Protein AF-A0A6J6KQF2-F1 (afdb_monomer)

Radius of gyration: 29.41 Å; Cα contacts (8 Å, |Δi|>4): 110; chains: 1; bounding box: 84×69×85 Å

Mean predicted aligned error: 17.68 Å

Sequence (294 aa):
MYFPNKQRYSLLNAASTKENELRVIKASAVVLLASIFLSLLSPHSSSAAYSAEDLVREIPEFEETLAILISKLPIEEKRLIEIKISARNQWGSDDPAEIYQLLSNDATPGVPKGYINYRDNLVKVNSSILWLKNQIAIYQIEIPKMKAELERLKAAEATATPTPSATPTPSATPTPSATPTPSATPTPSAQFQINYVESHQNLKTEISILIKKYPSQKKILTVYLKKLEVINPLDLNNSTYIEKNLQDIRSKIEVTETIVNQNARTITCVKAKKILKVRDLNPKCPTGYKKVEK

pLDDT: mean 72.3, std 17.91, range [36.28, 97.88]

Organism: NCBI:txid449393

Foldseek 3Di:
DDDDVVVVVVLVVVLVVLVVVVVVLVLVVCLVVVVVVVLVDDDDDDDDDDDCVVVVVPCPCNVVVNVVVLVPDDPVVVVVVVVVVVCCVVPVDSDPVVVVVVVVPPPDPPDDPPPPCVVVVVVVVVVVVVVSVVVNVVSVVVNVVSVVVVVVVVVVVVPDDDDDDDDDDDDDDDDDDDDDDDDPDDDPDPVLLVVLVVLLVVLLVVLVVVCVQAVVCVVVSVVLNVLSVVLDSPPPVPSVVSVVSSVVSVVVSVVVVVVQVVQWDWWWWDAPPDIDIRTYNDDDHPPRTDTDDD

Solvent-accessible surface area (backbone atoms only — not comparable to full-atom values): 17948 Å² total; per-residue (Å²): 136,85,79,64,69,69,61,54,55,52,51,54,52,50,51,52,50,51,50,49,52,46,50,52,51,49,49,51,48,48,53,53,47,47,56,52,43,66,60,71,56,84,87,92,78,94,76,90,72,88,61,69,64,63,68,57,68,75,41,78,62,49,64,58,51,47,52,55,53,56,69,70,47,57,71,71,59,46,50,55,52,51,51,52,55,49,50,37,76,74,64,76,66,77,51,67,69,57,56,47,47,67,72,62,56,89,77,63,93,81,75,72,96,71,68,83,54,56,65,63,49,51,55,52,50,54,53,50,51,53,51,50,54,52,51,52,54,53,49,68,60,48,51,60,54,54,52,52,52,51,52,52,55,55,59,61,55,76,74,65,81,76,78,88,72,82,85,78,75,92,74,80,85,79,75,88,74,80,81,78,75,81,73,78,79,80,76,82,56,71,68,58,56,54,55,46,56,52,52,53,51,51,51,52,49,52,46,55,50,48,34,71,60,27,62,78,48,32,70,64,47,49,52,53,51,52,55,53,69,69,59,60,89,78,58,68,91,42,51,69,60,52,52,52,52,54,50,54,51,50,54,52,48,52,52,49,52,50,54,38,70,76,59,38,40,74,46,47,21,38,42,91,94,47,78,45,79,41,59,20,71,67,61,72,59,57,95,82,36,45,74,59,84,129

Secondary structure (DSSP, 8-state):
----HHHHHHHHHHHHHHHHHHHHHHHHHHHHHHHHHTTT---S--S----HHHHHHT-THHHHHHHHHHHHS-HHHHHHHHHHHHHHHHH----HHHHHHHHH-TTSTT--TTGGGHHHHHHHHHHHHHHHHHHHHHHHHHHHHHHHHHHHHHHHHTT--PPPPPPPPPPPPPPPPPPPPPPPPPPPPHHHHHHHHHHHHHHHHHHHHHHHH-GGGHHHHHHHHHHHHHS-TT-GGGHHHHHHHHHHHHHHHHHHHHHHHHHPEEEEEEETTEEEEEEESS--PPTTPEEE--

Structure (mmCIF, N/CA/C/O backbone):
data_AF-A0A6J6KQF2-F1
#
_entry.id   AF-A0A6J6KQF2-F1
#
loop_
_atom_site.group_PDB
_atom_site.id
_atom_site.type_symbol
_atom_site.label_atom_id
_atom_site.label_alt_id
_atom_site.label_comp_id
_atom_site.label_asym_id
_atom_site.label_entity_id
_atom_site.label_seq_id
_atom_site.pdbx_PDB_ins_code
_atom_site.Cartn_x
_atom_site.Cartn_y
_atom_site.Cartn_z
_atom_site.occupancy
_atom_site.B_iso_or_equiv
_atom_site.auth_seq_id
_atom_site.auth_comp_id
_atom_site.auth_asym_id
_atom_site.auth_atom_id
_atom_site.pdbx_PDB_model_num
ATOM 1 N N . MET A 1 1 ? 40.150 3.146 -20.527 1.00 46.56 1 MET A N 1
ATOM 2 C CA . MET A 1 1 ? 38.845 2.452 -20.448 1.00 46.56 1 MET A CA 1
ATOM 3 C C . MET A 1 1 ? 37.865 3.197 -21.336 1.00 46.56 1 MET A C 1
ATOM 5 O O . MET A 1 1 ? 37.581 4.352 -21.062 1.00 46.56 1 MET A O 1
ATOM 9 N N . TYR A 1 2 ? 37.446 2.586 -22.443 1.00 49.53 2 TYR A N 1
ATOM 10 C CA . TYR A 1 2 ? 36.546 3.188 -23.429 1.00 49.53 2 TYR A CA 1
ATOM 11 C C . TYR A 1 2 ? 35.111 2.804 -23.045 1.00 49.53 2 TYR A C 1
ATOM 13 O O . TYR A 1 2 ? 34.754 1.630 -23.132 1.00 49.53 2 TYR A O 1
ATOM 21 N N . PHE A 1 3 ? 34.302 3.744 -22.551 1.00 47.69 3 PHE A N 1
ATOM 22 C CA . PHE A 1 3 ? 32.879 3.473 -22.333 1.00 47.69 3 PHE A CA 1
ATOM 23 C C . PHE A 1 3 ? 32.160 3.477 -23.692 1.00 47.69 3 PHE A C 1
ATOM 25 O O . PHE A 1 3 ? 32.351 4.409 -24.476 1.00 47.69 3 PHE A O 1
ATOM 32 N N . PRO A 1 4 ? 31.350 2.457 -24.023 1.00 60.97 4 PRO A N 1
ATOM 33 C CA . PRO A 1 4 ? 30.708 2.375 -25.327 1.00 60.97 4 PRO A CA 1
ATOM 34 C C . PRO A 1 4 ? 29.692 3.511 -25.510 1.00 60.97 4 PRO A C 1
ATOM 36 O O . PRO A 1 4 ? 28.781 3.692 -24.699 1.00 60.97 4 PRO A O 1
ATOM 39 N N . ASN A 1 5 ? 29.815 4.228 -26.633 1.00 59.47 5 ASN A N 1
ATOM 40 C CA . ASN A 1 5 ? 29.003 5.388 -27.036 1.00 59.47 5 ASN A CA 1
ATOM 41 C C . ASN A 1 5 ? 27.481 5.194 -26.837 1.00 59.47 5 ASN A C 1
ATOM 43 O O . ASN A 1 5 ? 26.749 6.137 -26.553 1.00 59.47 5 ASN A O 1
ATOM 47 N N . LYS A 1 6 ? 26.988 3.953 -26.921 1.00 57.47 6 LYS A N 1
ATOM 48 C CA . LYS A 1 6 ? 25.562 3.612 -26.810 1.00 57.47 6 LYS A CA 1
ATOM 49 C C . LYS A 1 6 ? 24.953 3.894 -25.426 1.00 57.47 6 LYS A C 1
ATOM 51 O O . LYS A 1 6 ? 23.817 4.355 -25.355 1.00 57.47 6 LYS A O 1
ATOM 56 N N . GLN A 1 7 ? 25.689 3.670 -24.332 1.00 59.59 7 GLN A N 1
ATOM 57 C CA . GLN A 1 7 ? 25.184 3.979 -22.981 1.00 59.59 7 GLN A CA 1
ATOM 58 C C . GLN A 1 7 ? 25.120 5.493 -22.728 1.00 59.59 7 GLN A C 1
ATOM 60 O O . GLN A 1 7 ? 24.207 5.976 -22.061 1.00 59.59 7 GLN A O 1
ATOM 65 N N . ARG A 1 8 ? 26.030 6.252 -23.346 1.00 61.75 8 ARG A N 1
ATOM 66 C CA . ARG A 1 8 ? 26.098 7.715 -23.261 1.00 61.75 8 ARG A CA 1
ATOM 67 C C . ARG A 1 8 ? 24.893 8.394 -23.915 1.00 61.75 8 ARG A C 1
ATOM 69 O O . ARG A 1 8 ? 24.255 9.236 -23.287 1.00 61.75 8 ARG A O 1
ATOM 76 N N . TYR A 1 9 ? 24.539 7.987 -25.135 1.00 66.06 9 TYR A N 1
ATOM 77 C CA . TYR A 1 9 ? 23.336 8.491 -25.809 1.00 66.06 9 TYR A CA 1
ATOM 78 C C . TYR A 1 9 ? 22.056 8.153 -25.034 1.00 66.06 9 TYR A C 1
ATOM 80 O O . TYR A 1 9 ? 21.155 8.982 -24.946 1.00 66.06 9 TYR A O 1
ATOM 88 N N . SER A 1 10 ? 21.994 6.974 -24.408 1.00 66.56 10 SER A N 1
ATOM 89 C CA . SER A 1 10 ? 20.844 6.583 -23.587 1.00 66.56 10 SER A CA 1
ATOM 90 C C . SER A 1 10 ? 20.671 7.474 -22.354 1.00 66.56 10 SER A C 1
ATOM 92 O O . SER A 1 10 ? 19.545 7.838 -22.027 1.00 66.56 10 SER A O 1
ATOM 94 N N . LEU A 1 11 ? 21.763 7.842 -21.676 1.00 57.75 11 LEU A N 1
ATOM 95 C CA . LEU A 1 11 ? 21.714 8.699 -20.487 1.00 57.75 11 LEU A CA 1
ATOM 96 C C . LEU A 1 11 ? 21.399 10.160 -20.826 1.00 57.75 11 LEU A C 1
ATOM 98 O O . LEU A 1 11 ? 20.598 10.779 -20.130 1.00 57.75 11 LEU A O 1
ATOM 102 N N . LEU A 1 12 ? 21.960 10.695 -21.915 1.00 63.78 12 LEU A N 1
ATOM 103 C CA . LEU A 1 12 ? 21.644 12.046 -22.396 1.00 63.78 12 LEU A CA 1
ATOM 104 C C . LEU A 1 12 ? 20.178 12.164 -22.830 1.00 63.78 12 LEU A C 1
ATOM 106 O O . LEU A 1 12 ? 19.500 13.119 -22.451 1.00 63.78 12 LEU A O 1
ATOM 110 N N . ASN A 1 13 ? 19.660 11.162 -23.546 1.00 66.75 13 ASN A N 1
ATOM 111 C CA . ASN A 1 13 ? 18.251 11.128 -23.932 1.00 66.75 13 ASN A CA 1
ATOM 112 C C . ASN A 1 13 ? 17.332 10.959 -22.714 1.00 66.75 13 ASN A C 1
ATOM 114 O O . ASN A 1 13 ? 16.295 11.615 -22.648 1.00 66.75 13 ASN A O 1
ATOM 118 N N . ALA A 1 14 ? 17.709 10.143 -21.724 1.00 65.38 14 ALA A N 1
ATOM 119 C CA . ALA A 1 14 ? 16.942 9.990 -20.487 1.00 65.38 14 ALA A CA 1
ATOM 120 C C . ALA A 1 14 ? 16.916 11.283 -19.654 1.00 65.38 14 ALA A C 1
ATOM 122 O O . ALA A 1 14 ? 15.848 11.690 -19.199 1.00 65.38 14 ALA A O 1
ATOM 123 N N . ALA A 1 15 ? 18.057 11.965 -19.508 1.00 59.47 15 ALA A N 1
ATOM 124 C CA . ALA A 1 15 ? 18.148 13.240 -18.800 1.00 59.47 15 ALA A CA 1
ATOM 125 C C . ALA A 1 15 ? 17.342 14.341 -19.507 1.00 59.47 15 ALA A C 1
ATOM 127 O O . ALA A 1 15 ? 16.560 15.031 -18.858 1.00 59.47 15 ALA A O 1
ATOM 128 N N . SER A 1 16 ? 17.453 14.446 -20.837 1.00 68.69 16 SER A N 1
ATOM 129 C CA . SER A 1 16 ? 16.662 15.386 -21.643 1.00 68.69 16 SER A CA 1
ATOM 130 C C . SER A 1 16 ? 15.158 15.097 -21.553 1.00 68.69 16 SER A C 1
ATOM 132 O O . SER A 1 16 ? 14.359 16.013 -21.361 1.00 68.69 16 SER A O 1
ATOM 134 N N . THR A 1 17 ? 14.762 13.821 -21.594 1.00 70.00 17 THR A N 1
ATOM 135 C CA . THR A 1 17 ? 13.356 13.411 -21.439 1.00 70.00 17 THR A CA 1
ATOM 136 C C . THR A 1 17 ? 12.824 13.782 -20.058 1.00 70.00 17 THR A C 1
ATOM 138 O O . THR A 1 17 ? 11.742 14.352 -19.953 1.00 70.00 17 THR A O 1
ATOM 141 N N . LYS A 1 18 ? 13.592 13.530 -18.992 1.00 63.94 18 LYS A N 1
ATOM 142 C CA . LYS A 1 18 ? 13.199 13.875 -17.619 1.00 63.94 18 LYS A CA 1
ATOM 143 C C . LYS A 1 18 ? 13.163 15.382 -17.372 1.00 63.94 18 LYS A C 1
ATOM 145 O O . LYS A 1 18 ? 12.298 15.855 -16.639 1.00 63.94 18 LYS A O 1
ATOM 150 N N . GLU A 1 19 ? 14.054 16.148 -17.996 1.00 67.25 19 GLU A N 1
ATOM 151 C CA . GLU A 1 19 ? 14.013 17.609 -17.948 1.00 67.25 19 GLU A CA 1
ATOM 152 C C . GLU A 1 19 ? 12.779 18.158 -18.679 1.00 67.25 19 GLU A C 1
ATOM 154 O O . GLU A 1 19 ? 12.113 19.055 -18.163 1.00 67.25 19 GLU A O 1
ATOM 159 N N . ASN A 1 20 ? 12.412 17.574 -19.822 1.00 68.25 20 ASN A N 1
ATOM 160 C CA . ASN A 1 20 ? 11.183 17.917 -20.537 1.00 68.25 20 ASN A CA 1
ATOM 161 C C . ASN A 1 20 ? 9.926 17.526 -19.744 1.00 68.25 20 ASN A C 1
ATOM 163 O O . ASN A 1 20 ? 9.018 18.345 -19.621 1.00 68.25 20 ASN A O 1
ATOM 167 N N . GLU A 1 21 ? 9.883 16.337 -19.132 1.00 68.62 21 GLU A N 1
ATOM 168 C CA . GLU A 1 21 ? 8.797 15.936 -18.223 1.00 68.62 21 GLU A CA 1
ATOM 169 C C . GLU A 1 21 ? 8.653 16.928 -17.066 1.00 68.62 21 GLU A C 1
ATOM 171 O O . GLU A 1 21 ? 7.553 17.388 -16.767 1.00 68.62 21 GLU A O 1
ATOM 176 N N . LEU A 1 22 ? 9.766 17.326 -16.449 1.00 64.44 22 LEU A N 1
ATOM 177 C CA . LEU A 1 22 ? 9.761 18.327 -15.394 1.00 64.44 22 LEU A CA 1
ATOM 178 C C . LEU A 1 22 ? 9.275 19.689 -15.891 1.00 64.44 22 LEU A C 1
ATOM 180 O O . LEU A 1 22 ? 8.533 20.352 -15.173 1.00 64.44 22 LEU A O 1
ATOM 184 N N . ARG A 1 23 ? 9.702 20.137 -17.077 1.00 67.69 23 ARG A N 1
ATOM 185 C CA . ARG A 1 23 ? 9.230 21.398 -17.667 1.00 67.69 23 ARG A CA 1
ATOM 186 C C . ARG A 1 23 ? 7.721 21.358 -17.876 1.00 67.69 23 ARG A C 1
ATOM 188 O O . ARG A 1 23 ? 7.048 22.302 -17.483 1.00 67.69 23 ARG A O 1
ATOM 195 N N . VAL A 1 24 ? 7.185 20.246 -18.378 1.00 67.25 24 VAL A N 1
ATOM 196 C CA . VAL A 1 24 ? 5.737 20.037 -18.537 1.00 67.25 24 VAL A CA 1
ATOM 197 C C . VAL A 1 24 ? 5.021 20.027 -17.184 1.00 67.25 24 VAL A C 1
ATOM 199 O O . VAL A 1 24 ? 3.979 20.663 -17.040 1.00 67.25 24 VAL A O 1
ATOM 202 N N . ILE A 1 25 ? 5.580 19.368 -16.166 1.00 63.09 25 ILE A N 1
ATOM 203 C CA . ILE A 1 25 ? 5.004 19.330 -14.813 1.00 63.09 25 ILE A CA 1
ATOM 204 C C . ILE A 1 25 ? 5.049 20.710 -14.152 1.00 63.09 25 ILE A C 1
ATOM 206 O O . ILE A 1 25 ? 4.063 21.126 -13.552 1.00 63.09 25 ILE A O 1
ATOM 210 N N . LYS A 1 26 ? 6.156 21.448 -14.284 1.00 65.56 26 LYS A N 1
ATOM 211 C CA . LYS A 1 26 ? 6.290 22.824 -13.790 1.00 65.56 26 LYS A CA 1
ATOM 212 C C . LYS A 1 26 ? 5.332 23.760 -14.510 1.00 65.56 26 LYS A C 1
ATOM 214 O O . LYS A 1 26 ? 4.662 24.524 -13.835 1.00 65.56 26 LYS A O 1
ATOM 219 N N . ALA A 1 27 ? 5.210 23.664 -15.832 1.00 61.28 27 ALA A N 1
ATOM 220 C CA . ALA A 1 27 ? 4.242 24.437 -16.603 1.00 61.28 27 ALA A CA 1
ATOM 221 C C . ALA A 1 27 ? 2.807 24.113 -16.165 1.00 61.28 27 ALA A C 1
ATOM 223 O O . ALA A 1 27 ? 2.034 25.020 -15.889 1.00 61.28 27 ALA A O 1
ATOM 224 N N . SER A 1 28 ? 2.478 22.833 -15.974 1.00 65.62 28 SER A N 1
ATOM 225 C CA . SER A 1 28 ? 1.164 22.407 -15.472 1.00 65.62 28 SER A CA 1
ATOM 226 C C . SER A 1 28 ? 0.901 22.913 -14.050 1.00 65.62 28 SER A C 1
ATOM 228 O O . SER A 1 28 ? -0.205 23.344 -13.742 1.00 65.62 28 SER A O 1
ATOM 230 N N . ALA A 1 29 ? 1.915 22.910 -13.180 1.00 64.06 29 ALA A N 1
ATOM 231 C CA . ALA A 1 29 ? 1.825 23.441 -11.824 1.00 64.06 29 ALA A CA 1
ATOM 232 C C . ALA A 1 29 ? 1.711 24.971 -11.808 1.00 64.06 29 ALA A C 1
ATOM 234 O O . ALA A 1 29 ? 0.950 25.496 -11.007 1.00 64.06 29 ALA A O 1
ATOM 235 N N . VAL A 1 30 ? 2.416 25.677 -12.695 1.00 64.06 30 VAL A N 1
ATOM 236 C CA . VAL A 1 30 ? 2.299 27.129 -12.887 1.00 64.06 30 VAL A CA 1
ATOM 237 C C . VAL A 1 30 ? 0.924 27.477 -13.433 1.00 64.06 30 VAL A C 1
ATOM 239 O O . VAL A 1 30 ? 0.325 28.404 -12.925 1.00 64.06 30 VAL A O 1
ATOM 242 N N . VAL A 1 31 ? 0.366 26.709 -14.369 1.00 63.97 31 VAL A N 1
ATOM 243 C CA . VAL A 1 31 ? -1.010 26.894 -14.857 1.00 63.97 31 VAL A CA 1
ATOM 244 C C . VAL A 1 31 ? -2.027 26.641 -13.745 1.00 63.97 31 VAL A C 1
ATOM 246 O O . VAL A 1 31 ? -2.972 27.410 -13.588 1.00 63.97 31 VAL A O 1
ATOM 249 N N . LEU A 1 32 ? -1.828 25.605 -12.928 1.00 66.12 32 LEU A N 1
ATOM 250 C CA . LEU A 1 32 ? -2.710 25.302 -11.803 1.00 66.12 32 LEU A CA 1
ATOM 251 C C . LEU A 1 32 ? -2.619 26.380 -10.711 1.00 66.12 32 LEU A C 1
ATOM 253 O O . LEU A 1 32 ? -3.639 26.818 -10.191 1.00 66.12 32 LEU A O 1
ATOM 257 N N . LEU A 1 33 ? -1.406 26.836 -10.389 1.00 59.34 33 LEU A N 1
ATOM 258 C CA . LEU A 1 33 ? -1.154 27.908 -9.428 1.00 59.34 33 LEU A CA 1
ATOM 259 C C . LEU A 1 33 ? -1.616 29.260 -9.958 1.00 59.34 33 LEU A C 1
ATOM 261 O O . LEU A 1 33 ? -2.203 29.994 -9.187 1.00 59.34 33 LEU A O 1
ATOM 265 N N . ALA A 1 34 ? -1.434 29.565 -11.241 1.00 57.94 34 ALA A N 1
ATOM 266 C CA . ALA A 1 34 ? -1.962 30.755 -11.897 1.00 57.94 34 ALA A CA 1
ATOM 267 C C . ALA A 1 34 ? -3.488 30.712 -11.932 1.00 57.94 34 ALA A C 1
ATOM 269 O O . ALA A 1 34 ? -4.111 31.716 -11.647 1.00 57.94 34 ALA A O 1
ATOM 270 N N . SER A 1 35 ? -4.110 29.551 -12.151 1.00 59.81 35 SER A N 1
ATOM 271 C CA . SER A 1 35 ? -5.568 29.399 -12.045 1.00 59.81 35 SER A CA 1
ATOM 272 C C . SER A 1 35 ? -6.059 29.629 -10.611 1.00 59.81 35 SER A C 1
ATOM 274 O O . SER A 1 35 ? -7.093 30.256 -10.409 1.00 59.81 35 SER A O 1
ATOM 276 N N . ILE A 1 36 ? -5.307 29.168 -9.604 1.00 58.91 36 ILE A N 1
ATOM 277 C CA . ILE A 1 36 ? -5.582 29.429 -8.181 1.00 58.91 36 ILE A CA 1
ATOM 278 C C . ILE A 1 36 ? -5.311 30.903 -7.829 1.00 58.91 36 ILE A C 1
ATOM 280 O O . ILE A 1 36 ? -6.061 31.492 -7.068 1.00 58.91 36 ILE A O 1
ATOM 284 N N . PHE A 1 37 ? -4.281 31.522 -8.399 1.00 50.06 37 PHE A N 1
ATOM 285 C CA . PHE A 1 37 ? -3.848 32.893 -8.123 1.00 50.06 37 PHE A CA 1
ATOM 286 C C . PHE A 1 37 ? -4.724 33.934 -8.839 1.00 50.06 37 PHE A C 1
ATOM 288 O O . PHE A 1 37 ? -5.116 34.909 -8.215 1.00 50.06 37 PHE A O 1
ATOM 295 N N . LEU A 1 38 ? -5.175 33.670 -10.071 1.00 53.19 38 LEU A N 1
ATOM 296 C CA . LEU A 1 38 ? -6.291 34.358 -10.747 1.00 53.19 38 LEU A CA 1
ATOM 297 C C . LEU A 1 38 ? -7.655 34.055 -10.093 1.00 53.19 38 LEU A C 1
ATOM 299 O O . LEU A 1 38 ? -8.676 34.605 -10.501 1.00 53.19 38 LEU A O 1
ATOM 303 N N . SER A 1 39 ? -7.709 33.139 -9.123 1.00 52.97 39 SER A N 1
ATOM 304 C CA . SER A 1 39 ? -8.856 32.991 -8.216 1.00 52.97 39 SER A CA 1
ATOM 305 C C . SER A 1 39 ? -8.664 33.756 -6.897 1.00 52.97 39 SER A C 1
ATOM 307 O O . SER A 1 39 ? -9.571 33.744 -6.077 1.00 52.97 39 SER A O 1
ATOM 309 N N . LEU A 1 40 ? -7.499 34.381 -6.665 1.00 43.09 40 LEU A N 1
ATOM 310 C CA . LEU A 1 40 ? -7.132 35.076 -5.417 1.00 43.09 40 LEU A CA 1
ATOM 311 C C . LEU A 1 40 ? -6.775 36.566 -5.608 1.00 43.09 40 LEU A C 1
ATOM 313 O O . LEU A 1 40 ? -6.765 37.309 -4.632 1.00 43.09 40 LEU A O 1
ATOM 317 N N . LEU A 1 41 ? -6.486 37.008 -6.832 1.00 40.75 41 LEU A N 1
ATOM 318 C CA . LEU A 1 41 ? -6.346 38.412 -7.239 1.00 40.75 41 LEU A CA 1
ATOM 319 C C . LEU A 1 41 ? -7.594 38.770 -8.065 1.00 40.75 41 LEU A C 1
ATOM 321 O O . LEU A 1 41 ? -7.887 38.049 -9.014 1.00 40.75 41 LEU A O 1
ATOM 325 N N . SER A 1 42 ? -8.409 39.785 -7.758 1.00 51.75 42 SER A N 1
ATOM 326 C CA . SER A 1 42 ? -8.102 41.191 -7.409 1.00 51.75 42 SER A CA 1
ATOM 327 C C . SER A 1 42 ? -9.394 41.923 -6.955 1.00 51.75 42 SER A C 1
ATOM 329 O O . SER A 1 42 ? -10.457 41.314 -6.982 1.00 51.75 42 SER A O 1
ATOM 331 N N . PRO A 1 43 ? -9.425 43.258 -6.751 1.00 49.62 43 PRO A N 1
ATOM 332 C CA . PRO A 1 43 ? -8.590 44.153 -5.946 1.00 49.62 43 PRO A CA 1
ATOM 333 C C . PRO A 1 43 ? -9.394 44.716 -4.749 1.00 49.62 43 PRO A C 1
ATOM 335 O O . PRO A 1 43 ? -10.605 44.831 -4.849 1.00 49.62 43 PRO A O 1
ATOM 338 N N . HIS A 1 44 ? -8.735 45.152 -3.669 1.00 38.62 44 HIS A N 1
ATOM 339 C CA . HIS A 1 44 ? -9.103 46.331 -2.852 1.00 38.62 44 HIS A CA 1
ATOM 340 C C . HIS A 1 44 ? -7.896 46.707 -1.969 1.00 38.62 44 HIS A C 1
ATOM 342 O O . HIS A 1 44 ? -7.887 46.476 -0.764 1.00 38.62 44 HIS A O 1
ATOM 348 N N . SER A 1 45 ? -6.844 47.261 -2.579 1.00 40.19 45 SER A N 1
ATOM 349 C CA . SER A 1 45 ? -5.973 48.260 -1.936 1.00 40.19 45 SER A CA 1
ATOM 350 C C . SER A 1 45 ? -4.958 48.809 -2.937 1.00 40.19 45 SER A C 1
ATOM 352 O O . SER A 1 45 ? -4.018 48.154 -3.382 1.00 40.19 45 SER A O 1
ATOM 354 N N . SER A 1 46 ? -5.161 50.064 -3.303 1.00 43.12 46 SER A N 1
ATOM 355 C CA . SER A 1 46 ? -4.182 50.901 -3.973 1.00 43.12 46 SER A CA 1
ATOM 356 C C . SER A 1 46 ? -3.064 51.251 -2.987 1.00 43.12 46 SER A C 1
ATOM 358 O O . SER A 1 46 ? -3.258 52.093 -2.121 1.00 43.12 46 SER A O 1
ATOM 360 N N . SER A 1 47 ? -1.902 50.608 -3.119 1.00 40.44 47 SER A N 1
ATOM 361 C CA . SER A 1 47 ? -0.597 51.281 -3.258 1.00 40.44 47 SER A CA 1
ATOM 362 C C . SER A 1 47 ? 0.561 50.285 -3.133 1.00 40.44 47 SER A C 1
ATOM 364 O O . SER A 1 47 ? 0.665 49.577 -2.135 1.00 40.44 47 SER A O 1
ATOM 366 N N . ALA A 1 48 ? 1.465 50.348 -4.114 1.00 43.22 48 ALA A N 1
ATOM 367 C CA . ALA A 1 48 ? 2.832 49.820 -4.121 1.00 43.22 48 ALA A CA 1
ATOM 368 C C . ALA A 1 48 ? 3.013 48.288 -4.070 1.00 43.22 48 ALA A C 1
ATOM 370 O O . ALA A 1 48 ? 3.449 47.722 -3.072 1.00 43.22 48 ALA A O 1
ATOM 371 N N . ALA A 1 49 ? 2.832 47.638 -5.220 1.00 36.28 49 ALA A N 1
ATOM 372 C CA . ALA A 1 49 ? 3.586 46.439 -5.579 1.00 36.28 49 ALA A CA 1
ATOM 373 C C . ALA A 1 49 ? 3.793 46.424 -7.100 1.00 36.28 49 ALA A C 1
ATOM 375 O O . ALA A 1 49 ? 2.863 46.717 -7.848 1.00 36.28 49 ALA A O 1
ATOM 376 N N . TYR A 1 50 ? 5.012 46.120 -7.551 1.00 41.28 50 TYR A N 1
ATOM 377 C CA . TYR A 1 50 ? 5.294 45.813 -8.956 1.00 41.28 50 TYR A CA 1
ATOM 378 C C . TYR A 1 50 ? 4.321 44.723 -9.431 1.00 41.28 50 TYR A C 1
ATOM 380 O O . TYR A 1 50 ? 4.226 43.672 -8.794 1.00 41.28 50 TYR A O 1
ATOM 388 N N . SER A 1 51 ? 3.565 44.996 -10.498 1.00 43.03 51 SER A N 1
ATOM 389 C CA . SER A 1 51 ? 2.457 44.137 -10.914 1.00 43.03 51 SER A CA 1
ATOM 390 C C . SER A 1 51 ? 2.967 42.869 -11.597 1.00 43.03 51 SER A C 1
ATOM 392 O O . SER A 1 51 ? 3.678 42.916 -12.598 1.00 43.03 51 SER A O 1
ATOM 394 N N . ALA A 1 52 ? 2.554 41.712 -11.079 1.00 41.69 52 ALA A N 1
ATOM 395 C CA . ALA A 1 52 ? 2.739 40.419 -11.733 1.00 41.69 52 ALA A CA 1
ATOM 396 C C . ALA A 1 52 ? 2.039 40.341 -13.109 1.00 41.69 52 ALA A C 1
ATOM 398 O O . ALA A 1 52 ? 2.338 39.442 -13.892 1.00 41.69 52 ALA A O 1
ATOM 399 N N . GLU A 1 53 ? 1.144 41.285 -13.422 1.00 42.34 53 GLU A N 1
ATOM 400 C CA . GLU A 1 53 ? 0.470 41.396 -14.720 1.00 42.34 53 GLU A CA 1
ATOM 401 C C . GLU A 1 53 ? 1.456 41.751 -15.843 1.00 42.34 53 GLU A C 1
ATOM 403 O O . GLU A 1 53 ? 1.291 41.261 -16.959 1.00 42.34 53 GLU A O 1
ATOM 408 N N . ASP A 1 54 ? 2.529 42.495 -15.548 1.00 44.00 54 ASP A N 1
ATOM 409 C CA . ASP A 1 54 ? 3.572 42.814 -16.533 1.00 44.00 54 ASP A CA 1
ATOM 410 C C . ASP A 1 54 ? 4.437 41.584 -16.873 1.00 44.00 54 ASP A C 1
ATOM 412 O O . ASP A 1 54 ? 4.855 41.419 -18.017 1.00 44.00 54 ASP A O 1
ATOM 416 N N . LEU A 1 55 ? 4.620 40.650 -15.927 1.00 40.12 55 LEU A N 1
ATOM 417 C CA . LEU A 1 55 ? 5.370 39.401 -16.142 1.00 40.12 55 LEU A CA 1
ATOM 418 C C . LEU A 1 55 ? 4.590 38.381 -16.995 1.00 40.12 55 LEU A C 1
ATOM 420 O O . LEU A 1 55 ? 5.183 37.568 -17.701 1.00 40.12 55 LEU A O 1
ATOM 424 N N . VAL A 1 56 ? 3.255 38.411 -16.925 1.00 42.62 56 VAL A N 1
ATOM 425 C CA . VAL A 1 56 ? 2.367 37.555 -17.733 1.00 42.62 56 VAL A CA 1
ATOM 426 C C . VAL A 1 56 ? 2.209 38.112 -19.153 1.00 42.62 56 VAL A C 1
ATOM 428 O O . VAL A 1 56 ? 2.068 37.343 -20.102 1.00 42.62 56 VAL A O 1
ATOM 431 N N . ARG A 1 57 ? 2.304 39.437 -19.326 1.00 44.28 57 ARG A N 1
ATOM 432 C CA . ARG A 1 57 ? 2.189 40.108 -20.631 1.00 44.28 57 ARG A CA 1
ATOM 433 C C . ARG A 1 57 ? 3.385 39.880 -21.563 1.00 44.28 57 ARG A C 1
ATOM 435 O O . ARG A 1 57 ? 3.220 39.983 -22.775 1.00 44.28 57 ARG A O 1
ATOM 442 N N . GLU A 1 58 ? 4.556 39.541 -21.024 1.00 43.66 58 GLU A N 1
ATOM 443 C CA . GLU A 1 58 ? 5.766 39.248 -21.812 1.00 43.66 58 GLU A CA 1
ATOM 444 C C . GLU A 1 58 ? 5.845 37.810 -22.352 1.00 43.66 58 GLU A C 1
ATOM 446 O O . GLU A 1 58 ? 6.790 37.479 -23.067 1.00 43.66 58 GLU A O 1
ATOM 451 N N . ILE A 1 59 ? 4.863 36.946 -22.068 1.00 48.47 59 ILE A N 1
ATOM 452 C CA . ILE A 1 59 ? 4.867 35.555 -22.545 1.00 48.47 59 ILE A CA 1
ATOM 453 C C . ILE A 1 59 ? 3.717 35.351 -23.545 1.00 48.47 59 ILE A C 1
ATOM 455 O O . ILE A 1 59 ? 2.681 34.790 -23.185 1.00 48.47 59 ILE A O 1
ATOM 459 N N . PRO A 1 60 ? 3.871 35.767 -24.818 1.00 49.53 60 PRO A N 1
ATOM 460 C CA . PRO A 1 60 ? 2.849 35.569 -25.852 1.00 49.53 60 PRO A CA 1
ATOM 461 C C . PRO A 1 60 ? 2.525 34.084 -26.098 1.00 49.53 60 PRO A C 1
ATOM 463 O O . PRO A 1 60 ? 1.432 33.753 -26.545 1.00 49.53 60 PRO A O 1
ATOM 466 N N . GLU A 1 61 ? 3.430 33.176 -25.725 1.00 58.28 61 GLU A N 1
ATOM 467 C CA . GLU A 1 61 ? 3.230 31.724 -25.801 1.00 58.28 61 GLU A CA 1
ATOM 468 C C . GLU A 1 61 ? 2.349 31.160 -24.670 1.00 58.28 61 GLU A C 1
ATOM 470 O O . GLU A 1 61 ? 1.982 29.982 -24.700 1.00 58.28 61 GLU A O 1
ATOM 475 N N . PHE A 1 62 ? 2.003 31.961 -23.652 1.00 50.41 62 PHE A N 1
ATOM 476 C CA . PHE A 1 62 ? 1.242 31.486 -22.496 1.00 50.41 62 PHE A CA 1
ATOM 477 C C . PHE A 1 62 ? -0.197 31.130 -22.872 1.00 50.41 62 PHE A C 1
ATOM 479 O O . PHE A 1 62 ? -0.657 30.051 -22.510 1.00 50.41 62 PHE A O 1
ATOM 486 N N . GLU A 1 63 ? -0.875 31.976 -23.648 1.00 55.31 63 GLU A N 1
ATOM 487 C CA . GLU A 1 63 ? -2.252 31.740 -24.107 1.00 55.31 63 GLU A CA 1
ATOM 488 C C . GLU A 1 63 ? -2.345 30.511 -25.023 1.00 55.31 63 GLU A C 1
ATOM 490 O O . GLU A 1 63 ? -3.235 29.674 -24.870 1.00 55.31 63 GLU A O 1
ATOM 495 N N . GLU A 1 64 ? -1.377 30.334 -25.927 1.00 60.47 64 GLU A N 1
ATOM 496 C CA . GLU A 1 64 ? -1.324 29.173 -26.821 1.00 60.47 64 GLU A CA 1
ATOM 497 C C . GLU A 1 64 ? -1.022 27.883 -26.042 1.00 60.47 64 GLU A C 1
ATOM 499 O O . GLU A 1 64 ? -1.674 26.852 -26.231 1.00 60.47 64 GLU A O 1
ATOM 504 N N . THR A 1 65 ? -0.107 27.951 -25.072 1.00 55.22 65 THR A N 1
ATOM 505 C CA . THR A 1 65 ? 0.202 26.833 -24.171 1.00 55.22 65 THR A CA 1
ATOM 506 C C . THR A 1 65 ? -0.995 26.479 -23.287 1.00 55.22 65 THR A C 1
ATOM 508 O O . THR A 1 65 ? -1.298 25.296 -23.104 1.00 55.22 65 THR A O 1
ATOM 511 N N . LEU A 1 66 ? -1.713 27.480 -22.775 1.00 56.53 66 LEU A N 1
ATOM 512 C CA . LEU A 1 66 ? -2.917 27.310 -21.968 1.00 56.53 66 LEU A CA 1
ATOM 513 C C . LEU A 1 66 ? -4.037 26.664 -22.793 1.00 56.53 66 LEU A C 1
ATOM 515 O O . LEU A 1 66 ? -4.642 25.692 -22.339 1.00 56.53 66 LEU A O 1
ATOM 519 N N . ALA A 1 67 ? -4.254 27.117 -24.030 1.00 60.31 67 ALA A N 1
ATOM 520 C CA . ALA A 1 67 ? -5.220 26.534 -24.955 1.00 60.31 67 ALA A CA 1
ATOM 521 C C . ALA A 1 67 ? -4.879 25.073 -25.302 1.00 60.31 67 ALA A C 1
ATOM 523 O O . ALA A 1 67 ? -5.758 24.206 -25.272 1.00 60.31 67 ALA A O 1
ATOM 524 N N . ILE A 1 68 ? -3.601 24.757 -25.545 1.00 60.44 68 ILE A N 1
ATOM 525 C CA . ILE A 1 68 ? -3.135 23.383 -25.789 1.00 60.44 68 ILE A CA 1
ATOM 526 C C . ILE A 1 68 ? -3.346 22.506 -24.548 1.00 60.44 68 ILE A C 1
ATOM 528 O O . ILE A 1 68 ? -3.788 21.362 -24.677 1.00 60.44 68 ILE A O 1
ATOM 532 N N . LEU A 1 69 ? -3.075 23.010 -23.344 1.00 51.59 69 LEU A N 1
ATOM 533 C CA . LEU A 1 69 ? -3.296 22.266 -22.101 1.00 51.59 69 LEU A CA 1
ATOM 534 C C . LEU A 1 69 ? -4.785 22.026 -21.830 1.00 51.59 69 LEU A C 1
ATOM 536 O O . LEU A 1 69 ? -5.171 20.884 -21.576 1.00 51.59 69 LEU A O 1
ATOM 540 N N . ILE A 1 70 ? -5.630 23.050 -21.976 1.00 60.09 70 ILE A N 1
ATOM 541 C CA . ILE A 1 70 ? -7.090 22.926 -21.858 1.00 60.09 70 ILE A CA 1
ATOM 542 C C . ILE A 1 70 ? -7.623 21.950 -22.913 1.00 60.09 70 ILE A C 1
ATOM 544 O O . ILE A 1 70 ? -8.511 21.153 -22.617 1.00 60.09 70 ILE A O 1
ATOM 548 N N . SER A 1 71 ? -7.043 21.914 -24.120 1.00 67.25 71 SER A N 1
ATOM 549 C CA . SER A 1 71 ? -7.442 20.969 -25.171 1.00 67.25 71 SER A CA 1
ATOM 550 C C . SER A 1 71 ? -7.207 19.495 -24.799 1.00 67.25 71 SER A C 1
ATOM 552 O O . SER A 1 71 ? -7.942 18.630 -25.283 1.00 67.25 71 SER A O 1
ATOM 554 N N . LYS A 1 72 ? -6.258 19.207 -23.897 1.00 64.88 72 LYS A N 1
ATOM 555 C CA . LYS A 1 72 ? -5.893 17.847 -23.463 1.00 64.88 72 LYS A CA 1
ATOM 556 C C . LYS A 1 72 ? -6.650 17.361 -22.227 1.00 64.88 72 LYS A C 1
ATOM 558 O O . LYS A 1 72 ? -6.545 16.182 -21.890 1.00 64.88 72 LYS A O 1
ATOM 563 N N . LEU A 1 73 ? -7.406 18.232 -21.558 1.00 57.41 73 LEU A N 1
ATOM 564 C CA . LEU A 1 73 ? -8.203 17.835 -20.399 1.00 57.41 73 LEU A CA 1
ATOM 565 C C . LEU A 1 73 ? -9.399 16.954 -20.813 1.00 57.41 73 LEU A C 1
ATOM 567 O O . LEU A 1 73 ? -9.949 17.129 -21.905 1.00 57.41 73 LEU A O 1
ATOM 571 N N . PRO A 1 74 ? -9.847 16.019 -19.959 1.00 67.81 74 PRO A N 1
ATOM 572 C CA . PRO A 1 74 ? -11.112 15.316 -20.148 1.00 67.81 74 PRO A CA 1
ATOM 573 C C . PRO A 1 74 ? -12.290 16.298 -20.263 1.00 67.81 74 PRO A C 1
ATOM 575 O O . PRO A 1 74 ? -12.301 17.344 -19.615 1.00 67.81 74 PRO A O 1
ATOM 578 N N . ILE A 1 75 ? -13.311 15.949 -21.056 1.00 64.06 75 ILE A N 1
ATOM 579 C CA . ILE A 1 75 ? -14.469 16.819 -21.365 1.00 64.06 75 ILE A CA 1
ATOM 580 C C . ILE A 1 75 ? -15.144 17.371 -20.097 1.00 64.06 75 ILE A C 1
ATOM 582 O O . ILE A 1 75 ? -15.525 18.539 -20.062 1.00 64.06 75 ILE A O 1
ATOM 586 N N . GLU A 1 76 ? -15.241 16.564 -19.042 1.00 61.09 76 GLU A N 1
ATOM 587 C CA . GLU A 1 76 ? -15.856 16.970 -17.772 1.00 61.09 76 GLU A CA 1
ATOM 588 C C . GLU A 1 76 ? -15.056 18.055 -17.032 1.00 61.09 76 GLU A C 1
ATOM 590 O O . GLU A 1 76 ? -15.634 18.947 -16.413 1.00 61.09 76 GLU A O 1
ATOM 595 N N . GLU A 1 77 ? -13.725 18.026 -17.128 1.00 63.75 77 GLU A N 1
ATOM 596 C CA . GLU A 1 77 ? -12.862 19.039 -16.512 1.00 63.75 77 GLU A CA 1
ATOM 597 C C . GLU A 1 77 ? -12.884 20.345 -17.311 1.00 63.75 77 GLU A C 1
ATOM 599 O O . GLU A 1 77 ? -12.934 21.421 -16.715 1.00 63.75 77 GLU A O 1
ATOM 604 N N . LYS A 1 78 ? -12.956 20.262 -18.649 1.00 71.75 78 LYS A N 1
ATOM 605 C CA . LYS A 1 78 ? -13.160 21.442 -19.505 1.00 71.75 78 LYS A CA 1
ATOM 606 C C . LYS A 1 78 ? -14.478 22.146 -19.186 1.00 71.75 78 LYS A C 1
ATOM 608 O O . LYS A 1 78 ? -14.481 23.353 -18.970 1.00 71.75 78 LYS A O 1
ATOM 613 N N . ARG A 1 79 ? -15.574 21.387 -19.059 1.00 62.97 79 ARG A N 1
ATOM 614 C CA . ARG A 1 79 ? -16.895 21.932 -18.701 1.00 62.97 79 ARG A CA 1
ATOM 615 C C . ARG A 1 79 ? -16.890 22.624 -17.341 1.00 62.97 79 ARG A C 1
ATOM 617 O O . ARG A 1 79 ? -17.508 23.671 -17.185 1.00 62.97 79 ARG A O 1
ATOM 624 N N . LEU A 1 80 ? -16.178 22.075 -16.357 1.00 63.12 80 LEU A N 1
ATOM 625 C CA . LEU A 1 80 ? -16.062 22.701 -15.039 1.00 63.12 80 LEU A CA 1
ATOM 626 C C . LEU A 1 80 ? -15.306 24.038 -15.099 1.00 63.12 80 LEU A C 1
ATOM 628 O O . LEU A 1 80 ? -15.665 24.976 -14.387 1.00 63.12 80 LEU A O 1
ATOM 632 N N . ILE A 1 81 ? -14.274 24.130 -15.941 1.00 67.75 81 ILE A N 1
ATOM 633 C CA . ILE A 1 81 ? -13.521 25.369 -16.173 1.00 67.75 81 ILE A CA 1
ATOM 634 C C . ILE A 1 81 ? -14.408 26.406 -16.883 1.00 67.75 81 ILE A C 1
ATOM 636 O O . ILE A 1 81 ? -14.498 27.539 -16.416 1.00 67.75 81 ILE A O 1
ATOM 640 N N . GLU A 1 82 ? -15.140 26.017 -17.930 1.00 67.38 82 GLU A N 1
ATOM 641 C CA . GLU A 1 82 ? -16.066 26.896 -18.667 1.00 67.38 82 GLU A CA 1
ATOM 642 C C . GLU A 1 82 ? -17.211 27.436 -17.795 1.00 67.38 82 GLU A C 1
ATOM 644 O O . GLU A 1 82 ? -17.539 28.623 -17.868 1.00 67.38 82 GLU A O 1
ATOM 649 N N . ILE A 1 83 ? -17.795 26.596 -16.929 1.00 62.41 83 ILE A N 1
ATOM 650 C CA . ILE A 1 83 ? -18.850 27.005 -15.987 1.00 62.41 83 ILE A CA 1
ATOM 651 C C . ILE A 1 83 ? -18.317 28.050 -15.001 1.00 62.41 83 ILE A C 1
ATOM 653 O O . ILE A 1 83 ? -19.000 29.035 -14.725 1.00 62.41 83 ILE A O 1
ATOM 657 N N . LYS A 1 84 ? -17.090 27.875 -14.495 1.00 60.25 84 LYS A N 1
ATOM 658 C CA . LYS A 1 84 ? -16.463 28.836 -13.574 1.00 60.25 84 LYS A CA 1
ATOM 659 C C . LYS A 1 84 ? -16.146 30.166 -14.251 1.00 60.25 84 LYS A C 1
ATOM 661 O O . LYS A 1 84 ? -16.425 31.211 -13.672 1.00 60.25 84 LYS A O 1
ATOM 666 N N . ILE A 1 85 ? -15.618 30.128 -15.476 1.00 68.81 85 ILE A N 1
ATOM 667 C CA . ILE A 1 85 ? -15.362 31.333 -16.278 1.00 68.81 85 ILE A CA 1
ATOM 668 C C . ILE A 1 85 ? -16.681 32.072 -16.559 1.00 68.81 85 ILE A C 1
ATOM 670 O O . ILE A 1 85 ? -16.755 33.287 -16.39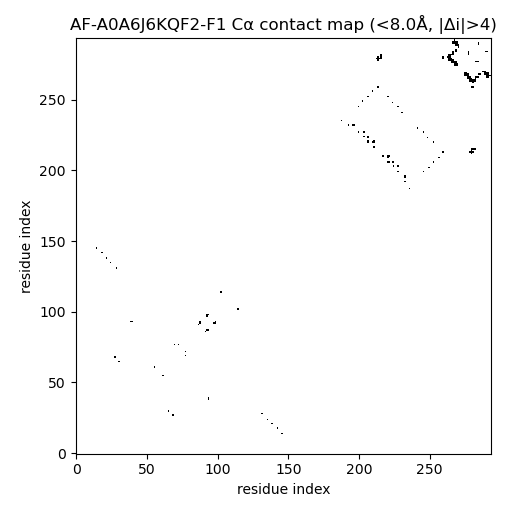6 1.00 68.81 85 ILE A O 1
ATOM 674 N N . SER A 1 86 ? -17.747 31.346 -16.908 1.00 61.97 86 SER A N 1
ATOM 675 C CA . SER A 1 86 ? -19.059 31.937 -17.211 1.00 61.97 86 SER A CA 1
ATOM 676 C C . SER A 1 86 ? -19.739 32.546 -15.980 1.00 61.97 86 SER A C 1
ATOM 678 O O . SER A 1 86 ? -20.259 33.656 -16.065 1.00 61.97 86 SER A O 1
ATOM 680 N N . ALA A 1 87 ? -19.701 31.861 -14.831 1.00 55.53 87 ALA A N 1
ATOM 681 C CA . ALA A 1 87 ? -20.251 32.368 -13.571 1.00 55.53 87 ALA A CA 1
ATOM 682 C C . ALA A 1 87 ? -19.525 33.640 -13.101 1.00 55.53 87 ALA A C 1
ATOM 684 O O . ALA A 1 87 ? -20.168 34.600 -12.681 1.00 55.53 87 ALA A O 1
ATOM 685 N N . ARG A 1 88 ? -18.194 33.682 -13.254 1.00 58.12 88 ARG A N 1
ATOM 686 C CA . ARG A 1 88 ? -17.384 34.877 -12.983 1.00 58.12 88 ARG A CA 1
ATOM 687 C C . ARG A 1 88 ? -17.776 36.045 -13.885 1.00 58.12 88 ARG A C 1
ATOM 689 O O . ARG A 1 88 ? -18.029 37.136 -13.386 1.00 58.12 88 ARG A O 1
ATOM 696 N N . ASN A 1 89 ? -17.864 35.810 -15.195 1.00 65.69 89 ASN A N 1
ATOM 697 C CA . ASN A 1 89 ? -18.198 36.854 -16.167 1.00 65.69 89 ASN A CA 1
ATOM 698 C C . ASN A 1 89 ? -19.621 37.409 -15.981 1.00 65.69 89 ASN A C 1
ATOM 700 O O . ASN A 1 89 ? -19.861 38.565 -16.318 1.00 65.69 89 ASN A O 1
ATOM 704 N N . GLN A 1 90 ? -20.560 36.606 -15.465 1.00 63.06 90 GLN A N 1
ATOM 705 C CA . GLN A 1 90 ? -21.938 37.047 -15.220 1.00 63.06 90 GLN A CA 1
ATOM 706 C C . GLN A 1 90 ? -22.153 37.723 -13.863 1.00 63.06 90 GLN A C 1
ATOM 708 O O . GLN A 1 90 ? -22.995 38.617 -13.788 1.00 63.06 90 GLN A O 1
ATOM 713 N N . TRP A 1 91 ? -21.449 37.312 -12.801 1.00 66.06 91 TRP A N 1
ATOM 714 C CA . TRP A 1 91 ? -21.806 37.717 -11.431 1.00 66.06 91 TRP A CA 1
ATOM 715 C C . TRP A 1 91 ? -20.704 38.415 -10.637 1.00 66.06 91 TRP A C 1
ATOM 717 O O . TRP A 1 91 ? -21.004 38.964 -9.583 1.00 66.06 91 TRP A O 1
ATOM 727 N N . GLY A 1 92 ? -19.458 38.436 -11.118 1.00 61.91 92 GLY A N 1
ATOM 728 C CA . GLY A 1 92 ? -18.384 39.245 -10.526 1.00 61.91 92 GLY A CA 1
ATOM 729 C C . GLY A 1 92 ? -18.022 38.938 -9.063 1.00 61.91 92 GLY A C 1
ATOM 730 O O . GLY A 1 92 ? -17.302 39.728 -8.463 1.00 61.91 92 GLY A O 1
ATOM 731 N N . SER A 1 93 ? -18.505 37.831 -8.484 1.00 51.94 93 SER A N 1
ATOM 732 C CA . SER A 1 93 ? -18.141 37.377 -7.134 1.00 51.94 93 SER A CA 1
ATOM 733 C C . SER A 1 93 ? -17.183 36.188 -7.205 1.00 51.94 93 SER A C 1
ATOM 735 O O . SER A 1 93 ? -17.425 35.226 -7.939 1.00 51.94 93 SER A O 1
ATOM 737 N N . ASP A 1 94 ? -16.098 36.265 -6.429 1.00 55.22 94 ASP A N 1
ATOM 738 C CA . ASP A 1 94 ? -15.064 35.233 -6.301 1.00 55.22 94 ASP A CA 1
ATOM 739 C C . ASP A 1 94 ? -15.115 34.505 -4.942 1.00 55.22 94 ASP A C 1
ATOM 741 O O . ASP A 1 94 ? -14.306 33.605 -4.705 1.00 55.22 94 ASP A O 1
ATOM 745 N N . ASP A 1 95 ? -16.053 34.841 -4.044 1.00 57.03 95 ASP A N 1
ATOM 746 C CA . ASP A 1 95 ? -16.179 34.144 -2.759 1.00 57.03 95 ASP A CA 1
ATOM 747 C C . ASP A 1 95 ? -16.824 32.761 -2.978 1.00 57.03 95 ASP A C 1
ATOM 749 O O . ASP A 1 95 ? -18.000 32.672 -3.358 1.00 57.03 95 ASP A O 1
ATOM 753 N N . PRO A 1 96 ? -16.105 31.648 -2.708 1.00 54.97 96 PRO A N 1
ATOM 754 C CA . PRO A 1 96 ? -16.676 30.317 -2.819 1.00 54.97 96 PRO A CA 1
ATOM 755 C C . PRO A 1 96 ? -17.945 30.171 -1.979 1.00 54.97 96 PRO A C 1
ATOM 757 O O . PRO A 1 96 ? -18.867 29.500 -2.428 1.00 54.97 96 PRO A O 1
ATOM 760 N N . ALA A 1 97 ? -18.019 30.785 -0.791 1.00 55.06 97 ALA A N 1
ATOM 761 C CA . ALA A 1 97 ? -19.185 30.727 0.087 1.00 55.06 97 ALA A CA 1
ATOM 762 C C . ALA A 1 97 ? -20.386 31.504 -0.470 1.00 55.06 97 ALA A C 1
ATOM 764 O O . ALA A 1 97 ? -21.516 31.049 -0.298 1.00 55.06 97 ALA A O 1
ATOM 765 N N . GLU A 1 98 ? -20.158 32.608 -1.181 1.00 59.03 98 GLU A N 1
ATOM 766 C CA . GLU A 1 98 ? -21.206 33.386 -1.850 1.00 59.03 98 GLU A CA 1
ATOM 767 C C . GLU A 1 98 ? -21.707 32.665 -3.109 1.00 59.03 98 GLU A C 1
ATOM 769 O O . GLU A 1 98 ? -22.912 32.511 -3.291 1.00 59.03 98 GLU A O 1
ATOM 774 N N . ILE A 1 99 ? -20.806 32.071 -3.900 1.00 57.03 99 ILE A N 1
ATOM 775 C CA . ILE A 1 99 ? -21.161 31.161 -5.002 1.00 57.03 99 ILE A CA 1
ATOM 776 C C . ILE A 1 99 ? -21.920 29.932 -4.470 1.00 57.03 99 ILE A C 1
ATOM 778 O O . ILE A 1 99 ? -22.903 29.502 -5.070 1.00 57.03 99 ILE A O 1
ATOM 782 N N . TYR A 1 100 ? -21.521 29.374 -3.321 1.00 53.66 100 TYR A N 1
ATOM 783 C CA . TYR A 1 100 ? -22.242 28.278 -2.665 1.00 53.66 100 TYR A CA 1
ATOM 784 C C . TYR A 1 100 ? -23.614 28.720 -2.138 1.00 53.66 100 TYR A C 1
ATOM 786 O O . TYR A 1 100 ? -24.559 27.948 -2.256 1.00 53.66 100 TYR A O 1
ATOM 794 N N . GLN A 1 101 ? -23.759 29.926 -1.584 1.00 56.56 101 GLN A N 1
ATOM 795 C CA . GLN A 1 101 ? -25.043 30.505 -1.157 1.00 56.56 101 GLN A CA 1
ATOM 796 C C . GLN A 1 101 ? -25.969 30.754 -2.357 1.00 56.56 101 GLN A C 1
ATOM 798 O O . GLN A 1 101 ? -27.130 30.357 -2.331 1.00 56.56 101 GLN A O 1
ATOM 803 N N . LEU A 1 102 ? -25.446 31.314 -3.449 1.00 54.31 102 LEU A N 1
ATOM 804 C CA . LEU A 1 102 ? -26.183 31.546 -4.695 1.00 54.31 102 LEU A CA 1
ATOM 805 C C . LEU A 1 102 ? -26.622 30.237 -5.369 1.00 54.31 102 LEU A C 1
ATOM 807 O O . LEU A 1 102 ? -27.701 30.182 -5.950 1.00 54.31 102 LEU A O 1
ATOM 811 N N . LEU A 1 103 ? -25.823 29.171 -5.254 1.00 53.44 103 LEU A N 1
ATOM 812 C CA . LEU A 1 103 ? -26.151 27.839 -5.776 1.00 53.44 103 LEU A CA 1
ATOM 813 C C . LEU A 1 103 ? -26.988 26.969 -4.816 1.00 53.44 103 LEU A C 1
ATOM 815 O O . LEU A 1 103 ? -27.531 25.960 -5.257 1.00 53.44 103 LEU A O 1
ATOM 819 N N . SER A 1 104 ? -27.069 27.306 -3.522 1.00 54.44 104 SER A N 1
ATOM 820 C CA . SER A 1 104 ? -27.820 26.538 -2.504 1.00 54.44 104 SER A CA 1
ATOM 821 C C . SER A 1 104 ? -29.162 27.156 -2.115 1.00 54.44 104 SER A C 1
ATOM 823 O O . SER A 1 104 ? -30.026 26.447 -1.599 1.00 54.44 104 SER A O 1
ATOM 825 N N . ASN A 1 105 ? -29.375 28.442 -2.401 1.00 50.69 105 ASN A N 1
ATOM 826 C CA . ASN A 1 105 ? -30.677 29.084 -2.272 1.00 50.69 105 ASN A CA 1
ATOM 827 C C . ASN A 1 105 ? -31.559 28.696 -3.476 1.00 50.69 105 ASN A C 1
ATOM 829 O O . ASN A 1 105 ? -31.579 29.351 -4.515 1.00 50.69 105 ASN A O 1
ATOM 833 N N . ASP A 1 106 ? -32.283 27.590 -3.301 1.00 46.44 106 ASP A N 1
ATOM 834 C CA . ASP A 1 106 ? -33.131 26.844 -4.250 1.00 46.44 106 ASP A CA 1
ATOM 835 C C . ASP A 1 106 ? -34.400 27.599 -4.737 1.00 46.44 106 ASP A C 1
ATOM 837 O O . ASP A 1 106 ? -35.463 27.011 -4.935 1.00 46.44 106 ASP A O 1
ATOM 841 N N . ALA A 1 107 ? -34.331 28.922 -4.919 1.00 40.78 107 ALA A N 1
ATOM 842 C CA . ALA A 1 107 ? -35.478 29.756 -5.297 1.00 40.78 107 ALA A CA 1
ATOM 843 C C . ALA A 1 107 ? -35.275 30.583 -6.576 1.00 40.78 107 ALA A C 1
ATOM 845 O O . ALA A 1 107 ? -36.067 31.484 -6.849 1.00 40.78 107 ALA A O 1
ATOM 846 N N . THR A 1 108 ? -34.259 30.286 -7.392 1.00 45.66 108 THR A N 1
ATOM 847 C CA . THR A 1 108 ? -34.198 30.824 -8.758 1.00 45.66 108 THR A CA 1
ATOM 848 C C . THR A 1 108 ? -34.811 29.814 -9.739 1.00 45.66 108 THR A C 1
ATOM 850 O O . THR A 1 108 ? -34.287 28.709 -9.909 1.00 45.66 108 THR A O 1
ATOM 853 N N . PRO A 1 109 ? -35.944 30.136 -10.397 1.00 41.66 109 PRO A N 1
ATOM 854 C CA . PRO A 1 109 ? -36.516 29.272 -11.420 1.00 41.66 109 PRO A CA 1
ATOM 855 C C . PRO A 1 109 ? -35.540 29.202 -12.599 1.00 41.66 109 PRO A C 1
ATOM 857 O O . PRO A 1 109 ? -35.356 30.186 -13.310 1.00 41.66 109 PRO A O 1
ATOM 860 N N . GLY A 1 110 ? -34.896 28.048 -12.794 1.00 50.84 110 GLY A N 1
ATOM 861 C CA . GLY A 1 110 ? -34.038 27.804 -13.958 1.00 50.84 110 GLY A CA 1
ATOM 862 C C . GLY A 1 110 ? -32.734 27.049 -13.702 1.00 50.84 110 GLY A C 1
ATOM 863 O O . GLY A 1 110 ? -32.102 26.650 -14.676 1.00 50.84 110 GLY A O 1
ATOM 864 N N . VAL A 1 111 ? -32.323 26.799 -12.452 1.00 47.06 111 VAL A N 1
ATOM 865 C CA . VAL A 1 111 ? -31.081 26.045 -12.197 1.00 47.06 111 VAL A CA 1
ATOM 866 C C . VAL A 1 111 ? -31.323 24.534 -12.382 1.00 47.06 111 VAL A C 1
ATOM 868 O O . VAL A 1 111 ? -32.151 23.949 -11.679 1.00 47.06 111 VAL A O 1
ATOM 871 N N . PRO A 1 112 ? -30.638 23.854 -13.324 1.00 50.06 112 PRO A N 1
ATOM 872 C CA . PRO A 1 112 ? -30.836 22.426 -13.564 1.00 50.06 112 PRO A CA 1
ATOM 873 C C . PRO A 1 112 ? -30.349 21.584 -12.374 1.00 50.06 112 PRO A C 1
ATOM 875 O O . PRO A 1 112 ? -29.277 21.836 -11.829 1.00 50.06 112 PRO A O 1
ATOM 878 N N . LYS A 1 113 ? -31.083 20.515 -12.029 1.00 46.25 113 LYS A N 1
ATOM 879 C CA . LYS A 1 113 ? -30.850 19.576 -10.900 1.00 46.25 113 LYS A CA 1
ATOM 880 C C . LYS A 1 113 ? -29.504 18.797 -10.895 1.00 46.25 113 LYS A C 1
ATOM 882 O O . LYS A 1 113 ? -29.389 17.769 -10.234 1.00 46.25 113 LYS A O 1
ATOM 887 N N . GLY A 1 114 ? -28.466 19.250 -11.600 1.00 49.34 114 GLY A N 1
ATOM 888 C CA . GLY A 1 114 ? -27.159 18.582 -11.719 1.00 49.34 114 GLY A CA 1
ATOM 889 C C . GLY A 1 114 ? -26.093 18.959 -10.674 1.00 49.34 114 GLY A C 1
ATOM 890 O O . GLY A 1 114 ? -25.012 18.372 -10.677 1.00 49.34 114 GLY A O 1
ATOM 891 N N . TYR A 1 115 ? -26.353 19.911 -9.773 1.00 45.28 115 TYR A N 1
ATOM 892 C CA . TYR A 1 115 ? -25.305 20.560 -8.960 1.00 45.28 115 TYR A CA 1
ATOM 893 C C . TYR A 1 115 ? -24.802 19.784 -7.726 1.00 45.28 115 TYR A C 1
ATOM 895 O O . TYR A 1 115 ? -23.802 20.167 -7.119 1.00 45.28 115 TYR A O 1
ATOM 903 N N . ILE A 1 116 ? -25.400 18.638 -7.386 1.00 48.41 116 ILE A N 1
ATOM 904 C CA . ILE A 1 116 ? -25.012 17.836 -6.204 1.00 48.41 116 ILE A CA 1
ATOM 905 C C . ILE A 1 116 ? -23.608 17.193 -6.369 1.00 48.41 116 ILE A C 1
ATOM 907 O O . ILE A 1 116 ? -22.981 16.784 -5.395 1.00 48.41 116 ILE A O 1
ATOM 911 N N . ASN A 1 117 ? -23.038 17.183 -7.579 1.00 56.06 117 ASN A N 1
ATOM 912 C CA . ASN A 1 117 ? -21.724 16.585 -7.870 1.00 56.06 117 ASN A CA 1
ATOM 913 C C . ASN A 1 117 ? -20.517 17.493 -7.520 1.00 56.06 117 ASN A C 1
ATOM 915 O O . ASN A 1 117 ? -19.362 17.075 -7.599 1.00 56.06 117 ASN A O 1
ATOM 919 N N . TYR A 1 118 ? -20.744 18.749 -7.118 1.00 49.28 118 TYR A N 1
ATOM 920 C CA . TYR A 1 118 ? -19.658 19.721 -6.922 1.00 49.28 118 TYR A CA 1
ATOM 921 C C . TYR A 1 118 ? -18.744 19.384 -5.733 1.00 49.28 118 TYR A C 1
ATOM 923 O O . TYR A 1 118 ? -17.524 19.533 -5.820 1.00 49.28 118 TYR A O 1
ATOM 931 N N . ARG A 1 119 ? -19.314 18.860 -4.638 1.00 49.00 119 ARG A N 1
ATOM 932 C CA . ARG A 1 119 ? -18.552 18.446 -3.448 1.00 49.00 119 ARG A CA 1
ATOM 933 C C . ARG A 1 119 ? -17.624 17.269 -3.751 1.00 49.00 119 ARG A C 1
ATOM 935 O O . ARG A 1 119 ? -16.460 17.287 -3.350 1.00 49.00 119 ARG A O 1
ATOM 942 N N . ASP A 1 120 ? -18.120 16.282 -4.490 1.00 51.81 120 ASP A N 1
ATOM 943 C CA . ASP A 1 120 ? -17.333 15.115 -4.895 1.00 51.81 120 ASP A CA 1
ATOM 944 C C . ASP A 1 120 ? -16.225 15.507 -5.881 1.00 51.81 120 ASP A C 1
ATOM 946 O O . ASP A 1 120 ? -15.108 14.989 -5.803 1.00 51.81 120 ASP A O 1
ATOM 950 N N . ASN A 1 121 ? -16.484 16.490 -6.746 1.00 55.22 121 ASN A N 1
ATOM 951 C CA . ASN A 1 121 ? -15.472 17.054 -7.635 1.00 55.22 121 ASN A CA 1
ATOM 952 C C . ASN A 1 121 ? -14.405 17.860 -6.875 1.00 55.22 121 ASN A C 1
ATOM 954 O O . ASN A 1 121 ? -13.221 17.717 -7.170 1.00 55.22 121 ASN A O 1
ATOM 958 N N . LEU A 1 122 ? -14.769 18.619 -5.835 1.00 59.28 122 LEU A N 1
ATOM 959 C CA . LEU A 1 122 ? -13.803 19.359 -5.012 1.00 59.28 122 LEU A CA 1
ATOM 960 C C . LEU A 1 122 ? -12.833 18.420 -4.267 1.00 59.28 122 LEU A C 1
ATOM 962 O O . LEU A 1 122 ? -11.631 18.677 -4.195 1.00 59.28 122 LEU A O 1
ATOM 966 N N . VAL A 1 123 ? -13.336 17.291 -3.754 1.00 59.84 123 VAL A N 1
ATOM 967 C CA . VAL A 1 123 ? -12.508 16.261 -3.096 1.00 59.84 123 VAL A CA 1
ATOM 968 C C . VAL A 1 123 ? -11.550 15.594 -4.090 1.00 59.84 123 VAL A C 1
ATOM 970 O O . VAL A 1 123 ? -10.385 15.347 -3.754 1.00 59.84 123 VAL A O 1
ATOM 973 N N . LYS A 1 124 ? -11.998 15.343 -5.328 1.00 59.25 124 LYS A N 1
ATOM 974 C CA . LYS A 1 124 ? -11.138 14.828 -6.409 1.00 59.25 124 LYS A CA 1
ATOM 975 C C . LYS A 1 124 ? -10.042 15.827 -6.789 1.00 59.25 124 LYS A C 1
ATOM 977 O O . LYS A 1 124 ? -8.886 15.425 -6.930 1.00 59.25 124 LYS A O 1
ATOM 982 N N . VAL A 1 125 ? -10.369 17.119 -6.874 1.00 64.31 125 VAL A N 1
ATOM 983 C CA . VAL A 1 125 ? -9.393 18.186 -7.154 1.00 64.31 125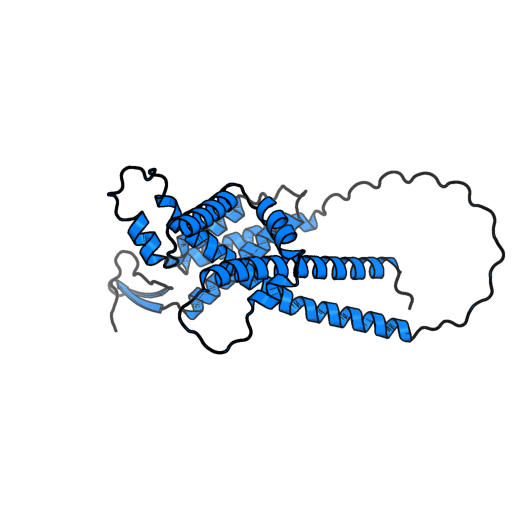 VAL A CA 1
ATOM 984 C C . VAL A 1 125 ? -8.343 18.269 -6.042 1.00 64.31 125 VAL A C 1
ATOM 986 O O . VAL A 1 125 ? -7.152 18.216 -6.335 1.00 64.31 125 VAL A O 1
ATOM 989 N N . ASN A 1 126 ? -8.742 18.273 -4.765 1.00 63.09 126 ASN A N 1
ATOM 990 C CA . ASN A 1 126 ? -7.785 18.301 -3.649 1.00 63.09 126 ASN A CA 1
ATOM 991 C C . ASN A 1 126 ? -6.873 17.066 -3.604 1.00 63.09 126 ASN A C 1
ATOM 993 O O . ASN A 1 126 ? -5.682 17.180 -3.308 1.00 63.09 126 ASN A O 1
ATOM 997 N N . SER A 1 127 ? -7.406 15.890 -3.940 1.00 57.53 127 SER A N 1
ATOM 998 C CA . SER A 1 127 ? -6.612 14.658 -4.038 1.00 57.53 127 SER A CA 1
ATOM 999 C C . SER A 1 127 ? -5.589 14.732 -5.179 1.00 57.53 127 SER A C 1
ATOM 1001 O O . SER A 1 127 ? -4.448 14.299 -5.019 1.00 57.53 127 SER A O 1
ATOM 1003 N N . SER A 1 128 ? -5.973 15.341 -6.303 1.00 63.75 128 SER A N 1
ATOM 1004 C CA . SER A 1 128 ? -5.097 15.560 -7.461 1.00 63.75 128 SER A CA 1
ATOM 1005 C C . SER A 1 128 ? -4.002 16.589 -7.157 1.00 63.75 128 SER A C 1
ATOM 1007 O O . SER A 1 128 ? -2.843 16.375 -7.508 1.00 63.75 128 SER A O 1
ATOM 1009 N N . ILE A 1 129 ? -4.323 17.648 -6.404 1.00 69.94 129 ILE A N 1
ATOM 1010 C CA . ILE A 1 129 ? -3.347 18.631 -5.905 1.00 69.94 129 ILE A CA 1
ATOM 1011 C C . ILE A 1 129 ? -2.320 17.963 -4.986 1.00 69.94 129 ILE A C 1
ATOM 1013 O O . ILE A 1 129 ? -1.121 18.207 -5.121 1.00 69.94 129 ILE A O 1
ATOM 1017 N N . LEU A 1 130 ? -2.762 17.112 -4.054 1.00 69.19 130 LEU A N 1
ATOM 1018 C CA . LEU A 1 130 ? -1.854 16.410 -3.145 1.00 69.19 130 LEU A CA 1
ATOM 1019 C C . LEU A 1 130 ? -0.929 15.445 -3.901 1.00 69.19 130 LEU A C 1
ATOM 1021 O O . LEU A 1 130 ? 0.267 15.383 -3.612 1.00 69.19 130 LEU A O 1
ATOM 1025 N N . TRP A 1 131 ? -1.463 14.737 -4.899 1.00 74.88 131 TRP A N 1
ATOM 1026 C CA . TRP A 1 131 ? -0.670 13.879 -5.778 1.00 74.88 131 TRP A CA 1
ATOM 1027 C C . TRP A 1 131 ? 0.388 14.676 -6.556 1.00 74.88 131 TRP A C 1
ATOM 1029 O O . TRP A 1 131 ? 1.557 14.289 -6.552 1.00 74.88 131 TRP A O 1
ATOM 1039 N N . LEU A 1 132 ? 0.018 15.825 -7.136 1.00 64.81 132 LEU A N 1
ATOM 1040 C CA . LEU A 1 132 ? 0.950 16.715 -7.840 1.00 64.81 132 LEU A CA 1
ATOM 1041 C C . LEU A 1 132 ? 2.046 17.257 -6.914 1.00 64.81 132 LEU A C 1
ATOM 1043 O O . LEU A 1 132 ? 3.218 17.241 -7.286 1.00 64.81 132 LEU A O 1
ATOM 1047 N N . LYS A 1 133 ? 1.698 17.676 -5.690 1.00 71.19 133 LYS A N 1
ATOM 1048 C CA . LYS A 1 133 ? 2.684 18.121 -4.688 1.00 71.19 133 LYS A CA 1
ATOM 1049 C C . LYS A 1 133 ? 3.710 17.031 -4.377 1.00 71.19 133 LYS A C 1
ATOM 1051 O O . LYS A 1 133 ? 4.900 17.324 -4.299 1.00 71.19 133 LYS A O 1
ATOM 1056 N N . ASN A 1 134 ? 3.263 15.782 -4.246 1.00 66.94 134 ASN A N 1
ATOM 1057 C CA . ASN A 1 134 ? 4.158 14.656 -3.992 1.00 66.94 134 ASN A CA 1
ATOM 1058 C C . ASN A 1 134 ? 5.071 14.359 -5.195 1.00 66.94 134 ASN A C 1
ATOM 1060 O O . ASN A 1 134 ? 6.269 14.161 -5.027 1.00 66.94 134 ASN A O 1
ATOM 1064 N N . GLN A 1 135 ? 4.534 14.398 -6.420 1.00 70.88 135 GLN A N 1
ATOM 1065 C CA . GLN A 1 135 ? 5.344 14.240 -7.633 1.00 70.88 135 GLN A CA 1
ATOM 1066 C C . GLN A 1 135 ? 6.423 15.325 -7.734 1.00 70.88 135 GLN A C 1
ATOM 1068 O O . GLN A 1 135 ? 7.591 15.011 -7.945 1.00 70.88 135 GLN A O 1
ATOM 1073 N N . ILE A 1 136 ? 6.067 16.592 -7.502 1.00 72.81 136 ILE A N 1
ATOM 1074 C CA . ILE A 1 136 ? 7.026 17.707 -7.506 1.00 72.81 136 ILE A CA 1
ATOM 1075 C C . ILE A 1 136 ? 8.145 17.482 -6.479 1.00 72.81 136 ILE A C 1
ATOM 1077 O O . ILE A 1 136 ? 9.311 17.694 -6.810 1.00 72.81 136 ILE A O 1
ATOM 1081 N N . ALA A 1 137 ? 7.815 17.013 -5.270 1.00 73.25 137 ALA A N 1
ATOM 1082 C CA . ALA A 1 137 ? 8.806 16.718 -4.235 1.00 73.25 137 ALA A CA 1
ATOM 1083 C C . ALA A 1 137 ? 9.792 15.612 -4.660 1.00 73.25 137 ALA A C 1
ATOM 1085 O O . ALA A 1 137 ? 10.994 15.742 -4.434 1.00 73.25 137 ALA A O 1
ATOM 1086 N N . ILE A 1 138 ? 9.313 14.559 -5.334 1.00 71.19 138 ILE A N 1
ATOM 1087 C CA . ILE A 1 138 ? 10.169 13.491 -5.881 1.00 71.19 138 ILE A CA 1
ATOM 1088 C C . ILE A 1 138 ? 11.128 14.059 -6.932 1.00 71.19 138 ILE A C 1
ATOM 1090 O O . ILE A 1 138 ? 12.342 13.857 -6.846 1.00 71.19 138 ILE A O 1
ATOM 1094 N N . TYR A 1 139 ? 10.611 14.839 -7.884 1.00 73.19 139 TYR A N 1
ATOM 1095 C CA . TYR A 1 139 ? 11.445 15.428 -8.930 1.00 73.19 139 TYR A CA 1
ATOM 1096 C C . TYR A 1 139 ? 12.503 16.383 -8.365 1.00 73.19 139 TYR A C 1
ATOM 1098 O O . TYR A 1 139 ? 13.646 16.357 -8.820 1.00 73.19 139 TYR A O 1
ATOM 1106 N N . GLN A 1 140 ? 12.170 17.178 -7.342 1.00 76.31 140 GLN A N 1
ATOM 1107 C CA . GLN A 1 140 ? 13.130 18.060 -6.665 1.00 76.31 140 GLN A CA 1
ATOM 1108 C C . GLN A 1 140 ? 14.340 17.307 -6.086 1.00 76.31 140 GLN A C 1
ATOM 1110 O O . GLN A 1 140 ? 15.416 17.893 -5.984 1.00 76.31 140 GLN A O 1
ATOM 1115 N N . ILE A 1 141 ? 14.196 16.018 -5.760 1.00 77.38 141 ILE A N 1
ATOM 1116 C CA . ILE A 1 141 ? 15.283 15.163 -5.262 1.00 77.38 141 ILE A CA 1
ATOM 1117 C C . ILE A 1 141 ? 16.076 14.517 -6.412 1.00 77.38 141 ILE A C 1
ATOM 1119 O O . ILE A 1 141 ? 17.294 14.360 -6.307 1.00 77.38 141 ILE A O 1
ATOM 1123 N N . GLU A 1 142 ? 15.421 14.127 -7.507 1.00 75.81 142 GLU A N 1
ATOM 1124 C CA . GLU A 1 142 ? 16.073 13.423 -8.624 1.00 75.81 142 GLU A CA 1
ATOM 1125 C C . GLU A 1 142 ? 16.863 14.347 -9.555 1.00 75.81 142 GLU A C 1
ATOM 1127 O O . GLU A 1 142 ? 17.949 13.981 -10.010 1.00 75.81 142 GLU A O 1
ATOM 1132 N N . ILE A 1 143 ? 16.380 15.566 -9.808 1.00 77.19 143 ILE A N 1
ATOM 1133 C CA . ILE A 1 143 ? 17.041 16.500 -10.734 1.00 77.19 143 ILE A CA 1
ATOM 1134 C C . ILE A 1 143 ? 18.469 16.848 -10.295 1.00 77.19 143 ILE A C 1
ATOM 1136 O O . ILE A 1 143 ? 19.367 16.774 -11.138 1.00 77.19 143 ILE A O 1
ATOM 1140 N N . PRO A 1 144 ? 18.743 17.191 -9.016 1.00 86.62 144 PRO A N 1
ATOM 1141 C CA . PRO A 1 144 ? 20.109 17.467 -8.580 1.00 86.62 144 PRO A CA 1
ATOM 1142 C C . PRO A 1 144 ? 21.036 16.265 -8.772 1.00 86.62 144 PRO A C 1
ATOM 1144 O O . PRO A 1 144 ? 22.187 16.450 -9.162 1.00 86.62 144 PRO A O 1
ATOM 1147 N N . LYS A 1 145 ? 20.534 15.038 -8.563 1.00 81.81 145 LYS A N 1
ATOM 1148 C CA . LYS A 1 145 ? 21.312 13.804 -8.753 1.00 81.81 145 LYS A CA 1
ATOM 1149 C C . LYS A 1 145 ? 21.689 13.599 -10.218 1.00 81.81 145 LYS A C 1
ATOM 1151 O O . LYS A 1 145 ? 22.855 13.364 -10.515 1.00 81.81 145 LYS A O 1
ATOM 1156 N N . MET A 1 146 ? 20.733 13.750 -11.136 1.00 76.50 146 MET A N 1
ATOM 1157 C CA . MET A 1 146 ? 21.008 13.640 -12.573 1.00 76.50 146 MET A CA 1
ATOM 1158 C C . MET A 1 146 ? 21.950 14.744 -13.063 1.00 76.50 146 MET A C 1
ATOM 1160 O O . MET A 1 146 ? 22.842 14.482 -13.866 1.00 76.50 146 MET A O 1
ATOM 1164 N N . LYS A 1 147 ? 21.781 15.974 -12.561 1.00 85.88 147 LYS A N 1
ATOM 1165 C CA . LYS A 1 147 ? 22.660 17.098 -12.901 1.00 85.88 147 LYS A CA 1
ATOM 1166 C C . LYS A 1 147 ? 24.091 16.850 -12.422 1.00 85.88 147 LYS A C 1
ATOM 1168 O O . LYS A 1 147 ? 25.025 17.092 -13.178 1.00 85.88 147 LYS A O 1
ATOM 1173 N N . ALA A 1 148 ? 24.263 16.335 -11.205 1.00 87.62 148 ALA A N 1
ATOM 1174 C CA . ALA A 1 148 ? 25.575 15.964 -10.685 1.00 87.62 148 ALA A CA 1
ATOM 1175 C C . ALA A 1 148 ? 26.240 14.881 -11.549 1.00 87.62 148 ALA A C 1
ATOM 1177 O O . ALA A 1 148 ? 27.415 15.008 -11.882 1.00 87.62 148 ALA A O 1
ATOM 1178 N N . GLU A 1 149 ? 25.493 13.858 -11.969 1.00 86.25 149 GLU A N 1
ATOM 1179 C CA . GLU A 1 149 ? 26.026 12.794 -12.827 1.00 86.25 149 GLU A CA 1
ATOM 1180 C C . GLU A 1 149 ? 26.430 13.310 -14.215 1.00 86.25 149 GLU A C 1
ATOM 1182 O O . GLU A 1 149 ? 27.494 12.966 -14.728 1.00 86.25 149 GLU A O 1
ATOM 1187 N N . LEU A 1 150 ? 25.632 14.209 -14.799 1.00 85.06 150 LEU A N 1
ATOM 1188 C CA . LEU A 1 150 ? 25.966 14.856 -16.066 1.00 85.06 150 LEU A CA 1
ATOM 1189 C C . LEU A 1 150 ? 27.271 15.662 -15.974 1.00 85.06 150 LEU A C 1
ATOM 1191 O O . LEU A 1 150 ? 28.104 15.578 -16.875 1.00 85.06 150 LEU A O 1
ATOM 1195 N N . GLU A 1 151 ? 27.475 16.416 -14.892 1.00 90.88 151 GLU A N 1
ATOM 1196 C CA . GLU A 1 151 ? 28.718 17.169 -14.683 1.00 90.88 151 GLU A CA 1
ATOM 1197 C C . GLU A 1 151 ? 29.926 16.243 -14.459 1.00 90.88 151 GLU A C 1
ATOM 1199 O O . GLU A 1 151 ? 31.011 16.517 -14.975 1.00 90.88 151 GLU A O 1
ATOM 1204 N N . ARG A 1 152 ? 29.749 15.092 -13.792 1.00 89.62 152 ARG A N 1
ATOM 1205 C CA . ARG A 1 152 ? 30.812 14.073 -13.690 1.00 89.62 152 ARG A CA 1
ATOM 1206 C C . ARG A 1 152 ? 31.199 13.507 -15.055 1.00 89.62 152 ARG A C 1
ATOM 1208 O O . ARG A 1 152 ? 32.388 13.344 -15.321 1.00 89.62 152 ARG A O 1
ATOM 1215 N N . LEU A 1 153 ? 30.223 13.242 -15.926 1.00 84.31 153 LEU A N 1
ATOM 1216 C CA . LEU A 1 153 ? 30.481 12.754 -17.284 1.00 84.31 153 LEU A CA 1
ATOM 1217 C C . LEU A 1 153 ? 31.221 13.792 -18.138 1.00 84.31 153 LEU A C 1
ATOM 1219 O O . LEU A 1 153 ? 32.151 13.428 -18.854 1.00 84.31 153 LEU A O 1
ATOM 1223 N N . LYS A 1 154 ? 30.867 15.079 -18.025 1.00 85.44 154 LYS A N 1
ATOM 1224 C CA . LYS A 1 154 ? 31.599 16.168 -18.698 1.00 85.44 154 LYS A CA 1
ATOM 1225 C C . LYS A 1 154 ? 33.041 16.285 -18.197 1.00 85.44 154 LYS A C 1
ATOM 1227 O O . LYS A 1 154 ? 33.957 16.434 -19.000 1.00 85.44 154 LYS A O 1
ATOM 1232 N N . ALA A 1 155 ? 33.260 16.176 -16.885 1.00 85.62 155 ALA A N 1
ATOM 1233 C CA . ALA A 1 155 ? 34.600 16.237 -16.299 1.00 85.62 155 ALA A CA 1
ATOM 1234 C C . ALA A 1 155 ? 35.494 15.059 -16.736 1.00 85.62 155 ALA A C 1
ATOM 1236 O O . ALA A 1 155 ? 36.688 15.243 -16.971 1.00 85.62 155 ALA A O 1
ATOM 1237 N N . ALA A 1 156 ? 34.918 13.862 -16.895 1.00 82.75 156 ALA A N 1
ATOM 1238 C CA . ALA A 1 156 ? 35.636 12.685 -17.385 1.00 82.75 156 ALA A CA 1
ATOM 1239 C C . ALA A 1 156 ? 36.061 12.801 -18.863 1.00 82.75 156 ALA A C 1
ATOM 1241 O O . ALA A 1 156 ? 37.034 12.175 -19.277 1.00 82.75 156 ALA A O 1
ATOM 1242 N N . GLU A 1 157 ? 35.359 13.603 -19.667 1.00 75.31 157 GLU A N 1
ATOM 1243 C CA . GLU A 1 157 ? 35.691 13.817 -21.080 1.00 75.31 157 GLU A CA 1
ATOM 1244 C C . GLU A 1 157 ? 36.877 14.774 -21.265 1.00 75.31 157 GLU A C 1
ATOM 1246 O O . GLU A 1 157 ? 37.704 14.570 -22.151 1.00 75.31 157 GLU A O 1
ATOM 1251 N N . ALA A 1 158 ? 37.035 15.756 -20.373 1.00 76.12 158 ALA A N 1
ATOM 1252 C CA . ALA A 1 158 ? 38.134 16.721 -20.431 1.00 76.12 158 ALA A CA 1
ATOM 1253 C C . ALA A 1 158 ? 39.531 16.106 -20.183 1.00 76.12 158 ALA A C 1
ATOM 1255 O O . ALA A 1 158 ? 40.538 16.777 -20.389 1.00 76.12 158 ALA A O 1
ATOM 1256 N N . THR A 1 159 ? 39.617 14.846 -19.740 1.00 71.00 159 THR A N 1
ATOM 1257 C CA . THR A 1 159 ? 40.883 14.176 -19.383 1.00 71.00 159 THR A CA 1
ATOM 1258 C C . THR A 1 159 ? 41.406 13.187 -20.427 1.00 71.00 159 THR A C 1
ATOM 1260 O O . THR A 1 159 ? 42.483 12.624 -20.239 1.00 71.00 159 THR A O 1
ATOM 1263 N N . ALA A 1 160 ? 40.706 12.987 -21.547 1.00 57.38 160 ALA A N 1
ATOM 1264 C CA . ALA A 1 160 ? 41.143 12.084 -22.608 1.00 57.38 160 ALA A CA 1
ATOM 1265 C C . ALA A 1 160 ? 41.329 12.842 -23.927 1.00 57.38 160 ALA A C 1
ATOM 1267 O O . ALA A 1 160 ? 40.486 12.769 -24.816 1.00 57.38 160 ALA A O 1
ATOM 1268 N N . THR A 1 161 ? 42.458 13.539 -24.072 1.00 63.38 161 THR A N 1
ATOM 1269 C CA . THR A 1 161 ? 42.953 13.974 -25.385 1.00 63.38 161 THR A CA 1
ATOM 1270 C C . THR A 1 161 ? 43.855 12.865 -25.935 1.00 63.38 161 THR A C 1
ATOM 1272 O O . THR A 1 161 ? 45.032 12.818 -25.572 1.00 63.38 161 THR A O 1
ATOM 1275 N N . PRO A 1 162 ? 43.360 11.916 -26.751 1.00 64.44 162 PRO A N 1
ATOM 1276 C CA . PRO A 1 162 ? 44.249 11.007 -27.452 1.00 64.44 162 PRO A CA 1
ATOM 1277 C C . PRO A 1 162 ? 45.045 11.788 -28.503 1.00 64.44 162 PRO A C 1
ATOM 1279 O O . PRO A 1 162 ? 44.485 12.546 -29.295 1.00 64.44 162 PRO A O 1
ATOM 1282 N N . THR A 1 163 ? 46.359 11.583 -28.513 1.00 70.62 163 THR A N 1
ATOM 1283 C CA . THR A 1 163 ? 47.260 12.015 -29.584 1.00 70.62 163 THR A CA 1
ATOM 1284 C C . THR A 1 163 ? 46.723 11.509 -30.931 1.00 70.62 163 THR A C 1
ATOM 1286 O O . THR A 1 163 ? 46.370 10.327 -31.017 1.00 70.62 163 THR A O 1
ATOM 1289 N N . PRO A 1 164 ? 46.626 12.348 -31.981 1.00 58.62 164 PRO A N 1
ATOM 1290 C CA . PRO A 1 164 ? 46.091 11.921 -33.269 1.00 58.62 164 PRO A CA 1
ATOM 1291 C C . PRO A 1 164 ? 46.938 10.778 -33.840 1.00 58.62 164 PRO A C 1
ATOM 1293 O O . PRO A 1 164 ? 48.144 10.916 -34.035 1.00 58.62 16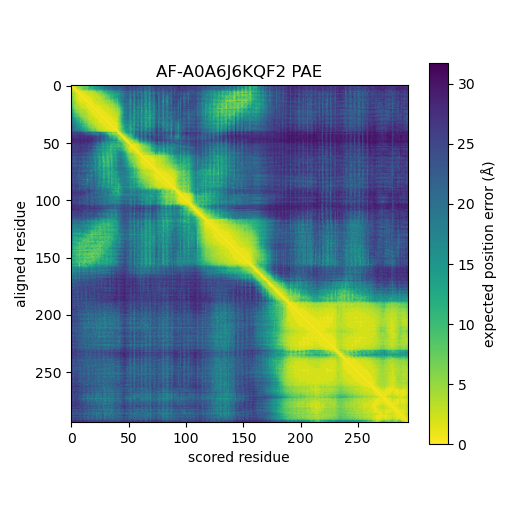4 PRO A O 1
ATOM 1296 N N . SER A 1 165 ? 46.295 9.634 -34.078 1.00 62.03 165 SER A N 1
ATOM 1297 C CA . SER A 1 165 ? 46.889 8.496 -34.778 1.00 62.03 165 SER A CA 1
ATOM 1298 C C . SER A 1 165 ? 46.662 8.641 -36.283 1.00 62.03 165 SER A C 1
ATOM 1300 O O . SER A 1 165 ? 45.639 9.176 -36.712 1.00 62.03 165 SER A O 1
ATOM 1302 N N . ALA A 1 166 ? 47.651 8.201 -37.060 1.00 56.53 166 ALA A N 1
ATOM 1303 C CA . ALA A 1 166 ? 47.763 8.414 -38.495 1.00 56.53 166 ALA A CA 1
ATOM 1304 C C . ALA A 1 166 ? 46.533 7.935 -39.284 1.00 56.53 166 ALA A C 1
ATOM 1306 O O . ALA A 1 166 ? 45.979 6.865 -39.041 1.00 56.53 166 ALA A O 1
ATOM 1307 N N . THR A 1 167 ? 46.156 8.752 -40.265 1.00 49.78 167 THR A N 1
ATOM 1308 C CA . THR A 1 167 ? 45.053 8.560 -41.207 1.00 49.78 167 THR A CA 1
ATOM 1309 C C . THR A 1 167 ? 45.175 7.227 -41.958 1.00 49.78 167 THR A C 1
ATOM 1311 O O . THR A 1 167 ? 46.123 7.064 -42.731 1.00 49.78 167 THR A O 1
ATOM 1314 N N . PRO A 1 168 ? 44.239 6.273 -41.792 1.00 57.69 168 PRO A N 1
ATOM 1315 C CA . PRO A 1 168 ? 44.218 5.077 -42.619 1.00 57.69 168 PRO A CA 1
ATOM 1316 C C . PRO A 1 168 ? 43.690 5.388 -44.026 1.00 57.69 168 PRO A C 1
ATOM 1318 O O . PRO A 1 168 ? 42.774 6.186 -44.227 1.00 57.69 168 PRO A O 1
ATOM 1321 N N . THR A 1 169 ? 44.307 4.729 -45.000 1.00 55.53 169 THR A N 1
ATOM 1322 C CA . THR A 1 169 ? 44.019 4.756 -46.437 1.00 55.53 169 THR A CA 1
ATOM 1323 C C . THR A 1 169 ? 42.590 4.258 -46.721 1.00 55.53 169 THR A C 1
ATOM 1325 O O . THR A 1 169 ? 42.144 3.317 -46.058 1.00 55.53 169 THR A O 1
ATOM 1328 N N . PRO A 1 170 ? 41.848 4.848 -47.681 1.00 52.72 170 PRO A N 1
ATOM 1329 C CA . PRO A 1 170 ? 40.469 4.453 -47.967 1.00 52.72 170 PRO A CA 1
ATOM 1330 C C . PRO A 1 170 ? 40.391 2.991 -48.425 1.00 52.72 170 PRO A C 1
ATOM 1332 O O . PRO A 1 170 ? 40.994 2.605 -49.424 1.00 52.72 170 PRO A O 1
ATOM 1335 N N . SER A 1 171 ? 39.640 2.186 -47.672 1.00 60.50 171 SER A N 1
ATOM 1336 C CA . SER A 1 171 ? 39.316 0.799 -48.009 1.00 60.50 171 SER A CA 1
ATOM 1337 C C . SER A 1 171 ? 38.010 0.723 -48.803 1.00 60.50 171 SER A C 1
ATOM 1339 O O . SER A 1 171 ? 37.133 1.579 -48.668 1.00 60.50 171 SER A O 1
ATOM 1341 N N . ALA A 1 172 ? 37.918 -0.304 -49.648 1.00 58.34 172 ALA A N 1
ATOM 1342 C CA . ALA A 1 172 ? 36.873 -0.519 -50.637 1.00 58.34 172 ALA A CA 1
ATOM 1343 C C . ALA A 1 172 ? 35.454 -0.536 -50.043 1.00 58.34 172 ALA A C 1
ATOM 1345 O O . ALA A 1 172 ? 35.207 -1.032 -48.943 1.00 58.34 172 ALA A O 1
ATOM 1346 N N . THR A 1 173 ? 34.520 -0.002 -50.829 1.00 52.81 173 THR A N 1
ATOM 1347 C CA . THR A 1 173 ? 33.083 0.085 -50.559 1.00 52.81 173 THR A CA 1
ATOM 1348 C C . THR A 1 173 ? 32.508 -1.288 -50.179 1.00 52.81 173 THR A C 1
ATOM 1350 O O . THR A 1 173 ? 32.577 -2.209 -50.995 1.00 52.81 173 THR A O 1
ATOM 1353 N N . PRO A 1 174 ? 31.931 -1.460 -48.974 1.00 58.84 174 PRO A N 1
ATOM 1354 C CA . PRO A 1 174 ? 31.340 -2.730 -48.585 1.00 58.84 174 PRO A CA 1
ATOM 1355 C C . PRO A 1 174 ? 30.023 -2.972 -49.329 1.00 58.84 174 PRO A C 1
ATOM 1357 O O . PRO A 1 174 ? 29.161 -2.099 -49.435 1.00 58.84 174 PRO A O 1
ATOM 1360 N N . THR A 1 175 ? 29.879 -4.195 -49.824 1.00 64.25 175 THR A N 1
ATOM 1361 C CA . THR A 1 175 ? 28.668 -4.774 -50.410 1.00 64.25 175 THR A CA 1
ATOM 1362 C C . THR A 1 175 ? 27.512 -4.721 -49.395 1.00 64.25 175 THR A C 1
ATOM 1364 O O . THR A 1 175 ? 27.752 -4.958 -48.207 1.00 64.25 175 THR A O 1
ATOM 1367 N N . PRO A 1 176 ? 26.263 -4.417 -49.806 1.00 62.50 176 PRO A N 1
ATOM 1368 C CA . PRO A 1 176 ? 25.130 -4.311 -48.887 1.00 62.50 176 PRO A CA 1
ATOM 1369 C C . PRO A 1 176 ? 24.926 -5.612 -48.101 1.00 62.50 176 PRO A C 1
ATOM 1371 O O . PRO A 1 176 ? 24.688 -6.676 -48.671 1.00 62.50 176 PRO A O 1
ATOM 1374 N N . SER A 1 177 ? 25.051 -5.508 -46.778 1.00 69.62 177 SER A N 1
ATOM 1375 C CA . SER A 1 177 ? 24.847 -6.614 -45.844 1.00 69.62 177 SER A CA 1
ATOM 1376 C C . SER A 1 177 ? 23.362 -6.961 -45.745 1.00 69.62 177 SER A C 1
ATOM 1378 O O . SER A 1 177 ? 22.508 -6.071 -45.731 1.00 69.62 177 SER A O 1
ATOM 1380 N N . ALA A 1 178 ? 23.067 -8.259 -45.680 1.00 73.38 178 ALA A N 1
ATOM 1381 C CA . ALA A 1 178 ? 21.714 -8.788 -45.609 1.00 73.38 178 ALA A CA 1
ATOM 1382 C C . ALA A 1 178 ? 20.949 -8.207 -44.409 1.00 73.38 178 ALA A C 1
ATOM 1384 O O . ALA A 1 178 ? 21.467 -8.116 -43.294 1.00 73.38 178 ALA A O 1
ATOM 1385 N N . THR A 1 179 ? 19.699 -7.814 -44.654 1.00 68.88 179 THR A N 1
ATOM 1386 C CA . THR A 1 179 ? 18.779 -7.304 -43.637 1.00 68.88 179 THR A CA 1
ATOM 1387 C C . THR A 1 179 ? 18.645 -8.330 -42.505 1.00 68.88 179 THR A C 1
ATOM 1389 O O . THR A 1 179 ? 18.290 -9.477 -42.784 1.00 68.88 179 THR A O 1
ATOM 1392 N N . PRO A 1 180 ? 18.933 -7.970 -41.240 1.00 74.25 180 PRO A N 1
ATOM 1393 C CA . PRO A 1 180 ? 18.853 -8.919 -40.143 1.00 74.25 180 PRO A CA 1
ATOM 1394 C C . PRO A 1 180 ? 17.400 -9.345 -39.934 1.00 74.25 180 PRO A C 1
ATOM 1396 O O . PRO A 1 180 ? 16.500 -8.514 -39.802 1.00 74.25 180 PRO A O 1
ATOM 1399 N N . THR A 1 181 ? 17.186 -10.655 -39.892 1.00 78.69 181 THR A N 1
ATOM 1400 C CA . THR A 1 181 ? 15.919 -11.274 -39.512 1.00 78.69 181 THR A CA 1
ATOM 1401 C C . THR A 1 181 ? 15.505 -10.753 -38.129 1.00 78.69 181 THR A C 1
ATOM 1403 O O . THR A 1 181 ? 16.360 -10.693 -37.238 1.00 78.69 181 THR A O 1
ATOM 1406 N N . PRO A 1 182 ? 14.236 -10.354 -37.912 1.00 75.12 182 PRO A N 1
ATOM 1407 C CA . PRO A 1 182 ? 13.796 -9.837 -36.623 1.00 75.12 182 PRO A CA 1
ATOM 1408 C C . PRO A 1 182 ? 14.085 -10.858 -35.521 1.00 75.12 182 PRO A C 1
ATOM 1410 O O . PRO A 1 182 ? 13.644 -12.006 -35.575 1.00 75.12 182 PRO A O 1
ATOM 1413 N N . SER A 1 183 ? 14.867 -10.426 -34.532 1.00 77.56 183 SER A N 1
ATOM 1414 C CA . SER A 1 183 ? 15.169 -11.224 -33.350 1.00 77.56 183 SER A CA 1
ATOM 1415 C C . SER A 1 183 ? 13.869 -11.524 -32.613 1.00 77.56 183 SER A C 1
ATOM 1417 O O . SER A 1 183 ? 13.084 -10.610 -32.354 1.00 77.56 183 SER A O 1
ATOM 1419 N N . ALA A 1 184 ? 13.661 -12.791 -32.253 1.00 77.38 184 ALA A N 1
ATOM 1420 C CA . ALA A 1 184 ? 12.501 -13.201 -31.477 1.00 77.38 184 ALA A CA 1
ATOM 1421 C C . ALA A 1 184 ? 12.404 -12.359 -30.196 1.00 77.38 184 ALA A C 1
ATOM 1423 O O . ALA A 1 184 ? 13.400 -12.158 -29.493 1.00 77.38 184 ALA A O 1
ATOM 1424 N N . THR A 1 185 ? 11.208 -11.841 -29.918 1.00 74.56 185 THR A N 1
ATOM 1425 C CA . THR A 1 185 ? 10.924 -11.118 -28.680 1.00 74.56 185 THR A CA 1
ATOM 1426 C C . THR A 1 185 ? 11.185 -12.062 -27.504 1.00 74.56 185 THR A C 1
ATOM 1428 O O . THR A 1 185 ? 10.649 -13.173 -27.504 1.00 74.56 185 THR A O 1
ATOM 1431 N N . PRO A 1 186 ? 12.022 -11.677 -26.525 1.00 68.94 186 PRO A N 1
ATOM 1432 C CA . PRO A 1 186 ? 12.370 -12.560 -25.424 1.00 68.94 186 PRO A CA 1
ATOM 1433 C C . PRO A 1 186 ? 11.113 -12.922 -24.635 1.00 68.94 186 PRO A C 1
ATOM 1435 O O . PRO A 1 186 ? 10.372 -12.049 -24.183 1.00 68.94 186 PRO A O 1
ATOM 1438 N N . THR A 1 187 ? 10.876 -14.220 -24.467 1.00 76.56 187 THR A N 1
ATOM 1439 C CA . THR A 1 187 ? 9.836 -14.718 -23.570 1.00 76.56 187 THR A CA 1
ATOM 1440 C C . THR A 1 187 ? 10.177 -14.282 -22.139 1.00 76.56 187 THR A C 1
ATOM 1442 O O . THR A 1 187 ? 11.333 -14.429 -21.728 1.00 76.56 187 THR A O 1
ATOM 1445 N N . PRO A 1 188 ? 9.223 -13.733 -21.366 1.00 66.50 188 PRO A N 1
ATOM 1446 C CA . PRO A 1 188 ? 9.474 -13.333 -19.987 1.00 66.50 188 PRO A CA 1
ATOM 1447 C C . PRO A 1 188 ? 10.021 -14.510 -19.171 1.00 66.50 188 PRO A C 1
ATOM 1449 O O . PRO A 1 188 ? 9.475 -15.613 -19.199 1.00 66.50 188 PRO A O 1
ATOM 1452 N N . SER A 1 189 ? 11.120 -14.267 -18.451 1.00 78.50 189 SER A N 1
ATOM 1453 C CA . SER A 1 189 ? 11.796 -15.289 -17.647 1.00 78.50 189 SER A CA 1
ATOM 1454 C C . SER A 1 189 ? 10.863 -15.831 -16.563 1.00 78.50 189 SER A C 1
ATOM 1456 O O . SER A 1 189 ? 10.217 -15.058 -15.853 1.00 78.50 189 SER A O 1
ATOM 1458 N N . ALA A 1 190 ? 10.834 -17.155 -16.384 1.00 81.62 190 ALA A N 1
ATOM 1459 C CA . ALA A 1 190 ? 10.078 -17.827 -15.323 1.00 81.62 190 ALA A CA 1
ATOM 1460 C C . ALA A 1 190 ? 10.378 -17.251 -13.921 1.00 81.62 190 ALA A C 1
ATOM 1462 O O . ALA A 1 190 ? 9.502 -17.220 -13.059 1.00 81.62 190 ALA A O 1
ATOM 1463 N N . GLN A 1 191 ? 11.583 -16.707 -13.720 1.00 82.69 191 GLN A N 1
ATOM 1464 C CA . GLN A 1 191 ? 11.986 -16.056 -12.473 1.00 82.69 191 GLN A CA 1
ATOM 1465 C C . GLN A 1 191 ? 11.111 -14.840 -12.123 1.00 82.69 191 GLN A C 1
ATOM 1467 O O . GLN A 1 191 ? 10.790 -14.620 -10.957 1.00 82.69 191 GLN A O 1
ATOM 1472 N N . PHE A 1 192 ? 10.700 -14.055 -13.127 1.00 82.38 192 PHE A N 1
ATOM 1473 C CA . PHE A 1 192 ? 9.844 -12.885 -12.918 1.00 82.38 192 PHE A CA 1
ATOM 1474 C C . PHE A 1 192 ? 8.469 -13.297 -12.378 1.00 82.38 192 PHE A C 1
ATOM 1476 O O . PHE A 1 192 ? 7.945 -12.669 -11.460 1.00 82.38 192 PHE A O 1
ATOM 1483 N N . GLN A 1 193 ? 7.916 -14.394 -12.900 1.00 84.19 193 GLN A N 1
ATOM 1484 C CA . GLN A 1 193 ? 6.609 -14.906 -12.486 1.00 84.19 193 GLN A CA 1
ATOM 1485 C C . GLN A 1 193 ? 6.608 -15.335 -11.017 1.00 84.19 193 GLN A C 1
ATOM 1487 O O . GLN A 1 193 ? 5.695 -14.978 -10.275 1.00 84.19 193 GLN A O 1
ATOM 1492 N N . ILE A 1 194 ? 7.650 -16.050 -10.584 1.00 86.19 194 ILE A N 1
ATOM 1493 C CA . ILE A 1 194 ? 7.782 -16.524 -9.199 1.00 86.19 194 ILE A CA 1
ATOM 1494 C C . ILE A 1 194 ? 7.849 -15.333 -8.233 1.00 86.19 194 ILE A C 1
ATOM 1496 O O . ILE A 1 194 ? 7.044 -15.247 -7.305 1.00 86.19 194 ILE A O 1
ATOM 1500 N N . ASN A 1 195 ? 8.739 -14.371 -8.506 1.00 89.44 195 ASN A N 1
ATOM 1501 C CA . ASN A 1 195 ? 8.917 -13.183 -7.666 1.00 89.44 195 ASN A CA 1
ATOM 1502 C C . ASN A 1 195 ? 7.634 -12.342 -7.572 1.00 89.44 195 ASN A C 1
ATOM 1504 O O . ASN A 1 195 ? 7.328 -11.773 -6.518 1.00 89.44 195 ASN A O 1
ATOM 1508 N N . TYR A 1 196 ? 6.875 -12.260 -8.668 1.00 88.81 196 TYR A N 1
ATOM 1509 C CA . TYR A 1 196 ? 5.610 -11.541 -8.698 1.00 88.81 196 TYR A CA 1
ATOM 1510 C C . TYR A 1 196 ? 4.551 -12.211 -7.819 1.00 88.81 196 TYR A C 1
ATOM 1512 O O . TYR A 1 196 ? 3.938 -11.541 -6.985 1.00 88.81 196 TYR A O 1
ATOM 1520 N N . VAL A 1 197 ? 4.338 -13.520 -7.989 1.00 90.31 197 VAL A N 1
ATOM 1521 C CA . VAL A 1 197 ? 3.315 -14.266 -7.238 1.00 90.31 197 VAL A CA 1
ATOM 1522 C C . VAL A 1 197 ? 3.584 -14.173 -5.737 1.00 90.31 197 VAL A C 1
ATOM 1524 O O . VAL A 1 197 ? 2.665 -13.910 -4.959 1.00 90.31 197 VAL A O 1
ATOM 1527 N N . GLU A 1 198 ? 4.848 -14.305 -5.334 1.00 92.75 198 GLU A N 1
ATOM 1528 C CA . GLU A 1 198 ? 5.257 -14.130 -3.943 1.00 92.75 198 GLU A CA 1
ATOM 1529 C C . GLU A 1 198 ? 5.005 -12.697 -3.445 1.00 92.75 198 GLU A C 1
ATOM 1531 O O . GLU A 1 198 ? 4.382 -12.499 -2.399 1.00 92.75 198 GLU A O 1
ATOM 1536 N N . SER A 1 199 ? 5.414 -11.680 -4.211 1.00 91.25 199 SER A N 1
ATOM 1537 C CA . SER A 1 199 ? 5.217 -10.273 -3.832 1.00 91.25 199 SER A CA 1
ATOM 1538 C C . SER A 1 199 ? 3.741 -9.906 -3.682 1.00 91.25 199 SER A C 1
ATOM 1540 O O . SER A 1 199 ? 3.366 -9.222 -2.726 1.00 91.25 199 SER A O 1
ATOM 1542 N N . HIS A 1 200 ? 2.895 -10.381 -4.599 1.00 92.56 200 HIS A N 1
ATOM 1543 C CA . HIS A 1 200 ? 1.449 -10.168 -4.566 1.00 92.56 200 HIS A CA 1
ATOM 1544 C C . HIS A 1 200 ? 0.834 -10.775 -3.305 1.00 92.56 200 HIS A C 1
ATOM 1546 O O . HIS A 1 200 ? 0.091 -10.101 -2.584 1.00 92.56 200 HIS A O 1
ATOM 1552 N N . GLN A 1 201 ? 1.210 -12.014 -2.981 1.00 94.44 201 GLN A N 1
ATOM 1553 C CA . GLN A 1 201 ? 0.648 -12.718 -1.837 1.00 94.44 201 GLN A CA 1
ATOM 1554 C C . GLN A 1 201 ? 1.134 -12.167 -0.493 1.00 94.44 201 GLN A C 1
ATOM 1556 O O . GLN A 1 201 ? 0.353 -12.076 0.465 1.00 94.44 201 GLN A O 1
ATOM 1561 N N . ASN A 1 202 ? 2.389 -11.724 -0.429 1.00 95.25 202 ASN A N 1
ATOM 1562 C CA . ASN A 1 202 ? 2.925 -11.017 0.728 1.00 95.25 202 ASN A CA 1
ATOM 1563 C C . ASN A 1 202 ? 2.153 -9.714 0.974 1.00 95.25 202 ASN A C 1
ATOM 1565 O O . ASN A 1 202 ? 1.679 -9.488 2.088 1.00 95.25 202 ASN A O 1
ATOM 1569 N N . LEU A 1 203 ? 1.913 -8.913 -0.072 1.00 95.88 203 LEU A N 1
ATOM 1570 C CA . LEU A 1 203 ? 1.169 -7.656 0.058 1.00 95.88 203 LEU A CA 1
ATOM 1571 C C . LEU A 1 203 ? -0.298 -7.889 0.450 1.00 95.88 203 LEU A C 1
ATOM 1573 O O . LEU A 1 203 ? -0.848 -7.182 1.295 1.00 95.88 203 LEU A O 1
ATOM 1577 N N . LYS A 1 204 ? -0.934 -8.931 -0.100 1.00 96.50 204 LYS A N 1
ATOM 1578 C CA . LYS A 1 204 ? -2.292 -9.345 0.285 1.00 96.50 204 LYS A CA 1
ATOM 1579 C C . LYS A 1 204 ? -2.381 -9.698 1.774 1.00 96.50 204 LYS A C 1
ATOM 1581 O O . LYS A 1 204 ? -3.337 -9.316 2.462 1.00 96.50 204 LYS A O 1
ATOM 1586 N N . THR A 1 205 ? -1.380 -10.416 2.277 1.00 97.06 205 THR A N 1
ATOM 1587 C CA . THR A 1 205 ? -1.276 -10.812 3.687 1.00 97.06 205 THR A CA 1
ATOM 1588 C C . THR A 1 205 ? -1.057 -9.596 4.584 1.00 97.06 205 THR A C 1
ATOM 1590 O O . THR A 1 205 ? -1.764 -9.436 5.580 1.00 97.06 205 THR A O 1
ATOM 1593 N N . GLU A 1 206 ? -0.155 -8.697 4.196 1.00 96.62 206 GLU A N 1
ATOM 1594 C CA . GLU A 1 206 ? 0.143 -7.453 4.908 1.00 96.62 206 GLU A CA 1
ATOM 1595 C C . GLU A 1 206 ? -1.104 -6.569 5.060 1.00 96.62 206 GLU A C 1
ATOM 1597 O O . GLU A 1 206 ? -1.480 -6.206 6.178 1.00 96.62 206 GLU A O 1
ATOM 1602 N N . ILE A 1 207 ? -1.840 -6.324 3.968 1.00 96.69 207 ILE A N 1
ATOM 1603 C CA . ILE A 1 207 ? -3.106 -5.572 4.008 1.00 96.69 207 ILE A CA 1
ATOM 1604 C C . ILE A 1 207 ? -4.112 -6.244 4.949 1.00 96.69 207 ILE A C 1
ATOM 1606 O O . ILE A 1 207 ? -4.789 -5.571 5.730 1.00 96.69 207 ILE A O 1
ATOM 1610 N N . SER A 1 208 ? -4.208 -7.574 4.910 1.00 97.38 208 SER A N 1
ATOM 1611 C CA . SER A 1 208 ? -5.129 -8.333 5.764 1.00 97.38 208 SER A CA 1
ATOM 1612 C C . SER A 1 208 ? -4.783 -8.208 7.252 1.00 97.38 208 SER A C 1
ATOM 1614 O O . SER A 1 208 ? -5.684 -8.125 8.094 1.00 97.38 208 SER A O 1
ATOM 1616 N N . ILE A 1 209 ? -3.491 -8.160 7.590 1.00 96.50 209 ILE A N 1
ATOM 1617 C CA . ILE A 1 209 ? -3.008 -7.896 8.951 1.00 96.50 209 ILE A CA 1
ATOM 1618 C C . ILE A 1 209 ? -3.371 -6.467 9.365 1.00 96.50 209 ILE A C 1
ATOM 1620 O O . ILE A 1 209 ? -3.934 -6.270 10.444 1.00 96.50 209 ILE A O 1
ATOM 1624 N N . LEU A 1 210 ? -3.134 -5.478 8.501 1.00 95.44 210 LEU A N 1
ATOM 1625 C CA . LEU A 1 210 ? -3.441 -4.075 8.784 1.00 95.44 210 LEU A CA 1
ATOM 1626 C C . LEU A 1 210 ? -4.942 -3.826 8.970 1.00 95.44 210 LEU A C 1
ATOM 1628 O O . LEU A 1 210 ? -5.320 -3.059 9.850 1.00 95.44 210 LEU A O 1
ATOM 1632 N N . ILE A 1 211 ? -5.814 -4.522 8.231 1.00 95.94 211 ILE A N 1
ATOM 1633 C CA . ILE A 1 211 ? -7.276 -4.446 8.420 1.00 95.94 211 ILE A CA 1
ATOM 1634 C C . ILE A 1 211 ? -7.677 -4.910 9.824 1.00 95.94 211 ILE A C 1
ATOM 1636 O O . ILE A 1 211 ? -8.564 -4.319 10.443 1.00 95.94 211 ILE A O 1
ATOM 1640 N N . LYS A 1 212 ? -7.039 -5.971 10.331 1.00 93.25 212 LYS A N 1
ATOM 1641 C CA . LYS A 1 212 ? -7.284 -6.481 11.689 1.00 93.25 212 LYS A CA 1
ATOM 1642 C C . LYS A 1 212 ? -6.715 -5.538 12.750 1.00 93.25 212 LYS A C 1
ATOM 1644 O O . LYS A 1 212 ? -7.353 -5.336 13.780 1.00 93.25 212 LYS A O 1
ATOM 1649 N N . LYS A 1 213 ? -5.531 -4.974 12.494 1.00 92.50 213 LYS A N 1
ATOM 1650 C CA . LYS A 1 213 ? -4.808 -4.072 13.401 1.00 92.50 213 LYS A CA 1
ATOM 1651 C C . LYS A 1 213 ? -5.489 -2.705 13.525 1.00 92.50 213 LYS A C 1
ATOM 1653 O O . LYS A 1 213 ? -5.561 -2.174 14.628 1.00 92.50 213 LYS A O 1
ATOM 1658 N N . TYR A 1 214 ? -6.031 -2.175 12.426 1.00 93.12 214 TYR A N 1
ATOM 1659 C CA . TYR A 1 214 ? -6.615 -0.833 12.336 1.00 93.12 214 TYR A CA 1
ATOM 1660 C C . TYR A 1 214 ? -8.033 -0.861 11.732 1.00 93.12 214 TYR A C 1
ATOM 1662 O O . TYR A 1 214 ? -8.236 -0.472 10.575 1.00 93.12 214 TYR A O 1
ATOM 1670 N N . PRO A 1 215 ? -9.049 -1.307 12.496 1.00 91.25 215 PRO A N 1
ATOM 1671 C CA . PRO A 1 215 ? -10.425 -1.417 12.012 1.00 91.25 215 PRO A CA 1
ATOM 1672 C C . PRO A 1 215 ? -10.996 -0.118 11.431 1.00 91.25 215 PRO A C 1
ATOM 1674 O O . PRO A 1 215 ? -11.788 -0.175 10.487 1.00 91.25 215 PRO A O 1
ATOM 1677 N N . SER A 1 216 ? -10.589 1.051 11.943 1.00 91.06 216 SER A N 1
ATOM 1678 C CA . SER A 1 216 ? -11.021 2.349 11.406 1.00 91.06 216 SER A CA 1
ATOM 1679 C C . SER A 1 216 ? -10.593 2.570 9.949 1.00 91.06 216 SER A C 1
ATOM 1681 O O . SER A 1 216 ? -11.296 3.244 9.196 1.00 91.06 216 SER A O 1
ATOM 1683 N N . GLN A 1 217 ? -9.489 1.947 9.523 1.00 95.06 217 GLN A N 1
ATOM 1684 C CA . GLN A 1 217 ? -8.947 2.020 8.164 1.00 95.06 217 GLN A CA 1
ATOM 1685 C C . GLN A 1 217 ? -9.436 0.885 7.258 1.00 95.06 217 GLN A C 1
ATOM 1687 O O . GLN A 1 217 ? -9.034 0.798 6.097 1.00 95.06 217 GLN A O 1
ATOM 1692 N N . LYS A 1 218 ? -10.353 0.027 7.727 1.00 95.50 218 LYS A N 1
ATOM 1693 C CA . LYS A 1 218 ? -10.854 -1.115 6.947 1.00 95.50 218 LYS A CA 1
ATOM 1694 C C . LYS A 1 218 ? -11.336 -0.710 5.554 1.00 95.50 218 LYS A C 1
ATOM 1696 O O . LYS A 1 218 ? -11.054 -1.422 4.594 1.00 95.50 218 LYS A O 1
ATOM 1701 N N . LYS A 1 219 ? -12.038 0.423 5.421 1.00 95.75 219 LYS A N 1
ATOM 1702 C CA . LYS A 1 219 ? -12.581 0.880 4.129 1.00 95.75 219 LYS A CA 1
ATOM 1703 C C . LYS A 1 219 ? -11.469 1.150 3.112 1.00 95.75 219 LYS A C 1
ATOM 1705 O O . LYS A 1 219 ? -11.544 0.619 2.009 1.00 95.75 219 LYS A O 1
ATOM 1710 N N . ILE A 1 220 ? -10.440 1.917 3.483 1.00 94.69 220 ILE A N 1
ATOM 1711 C CA . ILE A 1 220 ? -9.335 2.256 2.572 1.00 94.69 220 ILE A CA 1
ATOM 1712 C C . ILE A 1 220 ? -8.461 1.034 2.265 1.00 94.69 220 ILE A C 1
ATOM 1714 O O . ILE A 1 220 ? -8.159 0.770 1.105 1.00 94.69 220 ILE A O 1
ATOM 1718 N N . LEU A 1 221 ? -8.157 0.211 3.269 1.00 96.38 221 LEU A N 1
ATOM 1719 C CA . LEU A 1 221 ? -7.359 -1.002 3.083 1.00 96.38 221 LEU A CA 1
ATOM 1720 C C . LEU A 1 221 ? -8.080 -2.048 2.214 1.00 96.38 221 LEU A C 1
ATOM 1722 O O . LEU A 1 221 ? -7.456 -2.698 1.382 1.00 96.38 221 LEU A O 1
ATOM 1726 N N . THR A 1 222 ? -9.409 -2.161 2.325 1.00 97.06 222 THR A N 1
ATOM 1727 C CA . THR A 1 222 ? -10.210 -3.032 1.442 1.00 97.06 222 THR A CA 1
ATOM 1728 C C . THR A 1 222 ? -10.177 -2.547 -0.011 1.00 97.06 222 THR A C 1
ATOM 1730 O O . THR A 1 222 ? -10.213 -3.365 -0.926 1.00 97.06 222 THR A O 1
ATOM 1733 N N . VAL A 1 223 ? -10.083 -1.233 -0.254 1.00 96.81 223 VAL A N 1
ATOM 1734 C CA . VAL A 1 223 ? -9.903 -0.701 -1.616 1.00 96.81 223 VAL A CA 1
ATOM 1735 C C . VAL A 1 223 ? -8.561 -1.153 -2.195 1.00 96.81 223 VAL A C 1
ATOM 1737 O O . VAL A 1 223 ? -8.523 -1.569 -3.350 1.00 96.81 223 VAL A O 1
ATOM 1740 N N . TYR A 1 224 ? -7.480 -1.134 -1.412 1.00 96.69 224 TYR A N 1
ATOM 1741 C CA . TYR A 1 224 ? -6.177 -1.642 -1.862 1.00 96.69 224 TYR A CA 1
ATOM 1742 C C . TYR A 1 224 ? -6.192 -3.150 -2.113 1.00 96.69 224 TYR A C 1
ATOM 1744 O O . TYR A 1 224 ? -5.657 -3.599 -3.123 1.00 96.69 224 TYR A O 1
ATOM 1752 N N . LEU A 1 225 ? -6.884 -3.913 -1.264 1.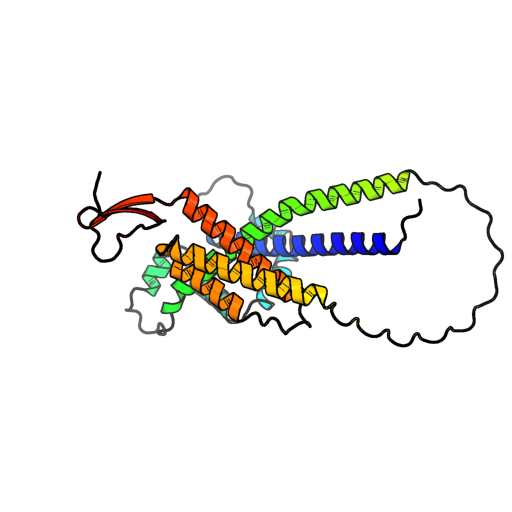00 96.94 225 LEU A N 1
ATOM 1753 C CA . LEU A 1 225 ? -7.070 -5.349 -1.465 1.00 96.94 225 LEU A CA 1
ATOM 1754 C C . LEU A 1 225 ? -7.796 -5.651 -2.786 1.00 96.94 225 LEU A C 1
ATOM 1756 O O . LEU A 1 225 ? -7.333 -6.472 -3.568 1.00 96.94 225 LEU A O 1
ATOM 1760 N N . LYS A 1 226 ? -8.885 -4.930 -3.080 1.00 96.38 226 LYS A N 1
ATOM 1761 C CA . LYS A 1 226 ? -9.609 -5.070 -4.353 1.00 96.38 226 LYS A CA 1
ATOM 1762 C C . LYS A 1 226 ? -8.761 -4.664 -5.555 1.00 96.38 226 LYS A C 1
ATOM 1764 O O . LYS A 1 226 ? -8.831 -5.309 -6.591 1.00 96.38 226 LYS A O 1
ATOM 1769 N N . LYS A 1 227 ? -7.949 -3.607 -5.432 1.00 94.62 227 LYS A N 1
ATOM 1770 C CA . LYS A 1 227 ? -7.012 -3.219 -6.497 1.00 94.62 227 LYS A CA 1
ATOM 1771 C C . LYS A 1 227 ? -6.007 -4.329 -6.784 1.00 94.62 227 LYS A C 1
ATOM 1773 O O . LYS A 1 227 ? -5.758 -4.594 -7.950 1.00 94.62 227 LYS A O 1
ATOM 1778 N N . LEU A 1 228 ? -5.493 -5.002 -5.754 1.00 94.56 228 LEU A N 1
ATOM 1779 C CA . LEU A 1 228 ? -4.623 -6.166 -5.928 1.00 94.56 228 LEU A CA 1
ATOM 1780 C C . LEU A 1 228 ? -5.313 -7.324 -6.651 1.00 94.56 228 LEU A C 1
ATOM 1782 O O . LEU A 1 228 ? -4.678 -7.973 -7.472 1.00 94.56 228 LEU A O 1
ATOM 1786 N N . GLU A 1 229 ? -6.592 -7.582 -6.374 1.00 93.38 229 GLU A N 1
ATOM 1787 C CA . GLU A 1 229 ? -7.354 -8.656 -7.032 1.00 93.38 229 GLU A CA 1
ATOM 1788 C C . GLU A 1 229 ? -7.562 -8.413 -8.533 1.00 93.38 229 GLU A C 1
ATOM 1790 O O . GLU A 1 229 ? -7.640 -9.370 -9.297 1.00 93.38 229 GLU A O 1
ATOM 1795 N N . VAL A 1 230 ? -7.613 -7.148 -8.964 1.00 91.94 230 VAL A N 1
ATOM 1796 C CA . VAL A 1 230 ? -7.723 -6.783 -10.387 1.00 91.94 230 VAL A CA 1
ATOM 1797 C C . VAL A 1 230 ? -6.397 -6.982 -11.132 1.00 91.94 230 VAL A C 1
ATOM 1799 O O . VAL A 1 230 ? -6.403 -7.187 -12.345 1.00 91.94 230 VAL A O 1
ATOM 1802 N N . ILE A 1 231 ? -5.258 -6.952 -10.433 1.00 89.69 231 ILE A N 1
ATOM 1803 C CA . ILE A 1 231 ? -3.947 -7.187 -11.047 1.00 89.69 231 ILE A CA 1
ATOM 1804 C C . ILE A 1 231 ? -3.778 -8.698 -11.250 1.00 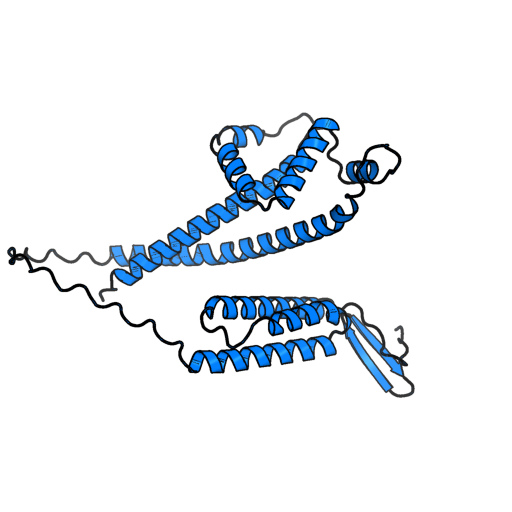89.69 231 ILE A C 1
ATOM 1806 O O . ILE A 1 231 ? -3.359 -9.427 -10.349 1.00 89.69 231 ILE A O 1
ATOM 1810 N N . ASN A 1 232 ? -4.134 -9.170 -12.446 1.00 79.62 232 ASN A N 1
ATOM 1811 C CA . ASN A 1 232 ? -4.030 -10.578 -12.805 1.00 79.62 232 ASN A CA 1
ATOM 1812 C C . ASN A 1 232 ? -2.546 -10.996 -12.925 1.00 79.62 232 ASN A C 1
ATOM 1814 O O . ASN A 1 232 ? -1.839 -10.423 -13.755 1.00 79.62 232 ASN A O 1
ATOM 1818 N N . PRO A 1 233 ? -2.070 -12.006 -12.167 1.00 70.44 233 PRO A N 1
ATOM 1819 C CA . PRO A 1 233 ? -0.704 -12.534 -12.279 1.00 70.44 233 PRO A CA 1
ATOM 1820 C C . PRO A 1 233 ? -0.286 -12.974 -13.682 1.00 70.44 233 PRO A C 1
ATOM 1822 O O . PRO A 1 233 ? 0.906 -13.089 -13.952 1.00 70.44 233 PRO A O 1
ATOM 1825 N N . LEU A 1 234 ? -1.252 -13.266 -14.551 1.00 70.06 234 LEU A N 1
ATOM 1826 C CA . LEU A 1 234 ? -1.001 -13.903 -15.838 1.00 70.06 234 LEU A CA 1
ATOM 1827 C C . LEU A 1 234 ? -0.812 -12.912 -16.995 1.00 70.06 234 LEU A C 1
ATOM 1829 O O . LEU A 1 234 ? -0.429 -13.340 -18.083 1.00 70.06 234 LEU A O 1
ATOM 1833 N N . ASP A 1 235 ? -1.028 -11.607 -16.789 1.00 77.19 235 ASP A N 1
ATOM 1834 C CA . ASP A 1 235 ? -0.814 -10.597 -17.838 1.00 77.19 235 ASP A CA 1
ATOM 1835 C C . ASP A 1 235 ? 0.664 -10.175 -17.929 1.00 77.19 235 ASP A C 1
ATOM 1837 O O . ASP A 1 235 ? 1.080 -9.065 -17.594 1.00 77.19 235 ASP A O 1
ATOM 1841 N N . LEU A 1 236 ? 1.493 -11.122 -18.367 1.00 67.88 236 LEU A N 1
ATOM 1842 C CA . LEU A 1 236 ? 2.949 -10.978 -18.438 1.00 67.88 236 LEU A CA 1
ATOM 1843 C C . LEU A 1 236 ? 3.422 -9.974 -19.488 1.00 67.88 236 LEU A C 1
ATOM 1845 O O . LEU A 1 236 ? 4.573 -9.539 -19.444 1.00 67.88 236 LEU A O 1
ATOM 1849 N N . ASN A 1 237 ? 2.538 -9.578 -20.401 1.00 79.69 237 ASN A N 1
ATOM 1850 C CA . ASN A 1 237 ? 2.849 -8.601 -21.436 1.00 79.69 237 ASN A CA 1
ATOM 1851 C C . ASN A 1 237 ? 2.995 -7.186 -20.863 1.00 79.69 237 ASN A C 1
ATOM 1853 O O . ASN A 1 237 ? 3.491 -6.299 -21.553 1.00 79.69 237 ASN A O 1
ATOM 1857 N N . ASN A 1 238 ? 2.597 -6.974 -19.603 1.00 83.81 238 ASN A N 1
ATOM 1858 C CA . ASN A 1 238 ? 2.604 -5.665 -18.967 1.00 83.81 238 ASN A CA 1
ATOM 1859 C C . ASN A 1 238 ? 3.334 -5.654 -17.610 1.00 83.81 238 ASN A C 1
ATOM 1861 O O . ASN A 1 238 ? 2.903 -5.001 -16.657 1.00 83.81 238 ASN A O 1
ATOM 1865 N N . SER A 1 239 ? 4.460 -6.372 -17.516 1.00 84.81 239 SER A N 1
ATOM 1866 C CA . SER A 1 239 ? 5.275 -6.504 -16.295 1.00 84.81 239 SER A CA 1
ATOM 1867 C C . SER A 1 239 ? 5.596 -5.162 -15.625 1.00 84.81 239 SER A C 1
ATOM 1869 O O . SER A 1 239 ? 5.397 -5.012 -14.422 1.00 84.81 239 SER A O 1
ATOM 1871 N N . THR A 1 240 ? 6.000 -4.150 -16.397 1.00 86.38 240 THR A N 1
ATOM 1872 C CA . THR A 1 240 ? 6.318 -2.810 -15.876 1.00 86.38 240 THR A CA 1
ATOM 1873 C C . THR A 1 240 ? 5.100 -2.110 -15.269 1.00 86.38 240 THR A C 1
ATOM 1875 O O . THR A 1 240 ? 5.206 -1.447 -14.236 1.00 86.38 240 THR A O 1
ATOM 1878 N N . TYR A 1 241 ? 3.923 -2.248 -15.884 1.00 87.88 241 TYR A N 1
ATOM 1879 C CA . TYR A 1 241 ? 2.685 -1.694 -15.333 1.00 87.88 241 TYR A CA 1
ATOM 1880 C C . TYR A 1 241 ? 2.307 -2.393 -14.030 1.00 87.88 241 TYR A C 1
ATOM 1882 O O . TYR A 1 241 ? 1.932 -1.737 -13.057 1.00 87.88 241 TYR A O 1
ATOM 1890 N N . ILE A 1 242 ? 2.436 -3.715 -13.997 1.00 87.81 242 ILE A N 1
ATOM 1891 C CA . ILE A 1 242 ? 2.162 -4.532 -12.820 1.00 87.81 242 ILE A CA 1
ATOM 1892 C C . ILE A 1 242 ? 3.078 -4.128 -11.653 1.00 87.81 242 ILE A C 1
ATOM 1894 O O . ILE A 1 242 ? 2.578 -3.812 -10.571 1.00 87.81 242 ILE A O 1
ATOM 1898 N N . GLU A 1 243 ? 4.393 -4.047 -11.878 1.00 89.81 243 GLU A N 1
ATOM 1899 C CA . GLU A 1 243 ? 5.366 -3.603 -10.870 1.00 89.81 243 GLU A CA 1
ATOM 1900 C C . GLU A 1 243 ? 5.049 -2.199 -10.349 1.00 89.81 243 GLU A C 1
ATOM 1902 O O . GLU A 1 243 ? 5.026 -1.971 -9.138 1.00 89.81 243 GLU A O 1
ATOM 1907 N N . LYS A 1 244 ? 4.729 -1.260 -11.248 1.00 90.88 244 LYS A N 1
ATOM 1908 C CA . LYS A 1 244 ? 4.375 0.114 -10.873 1.00 90.88 244 LYS A CA 1
ATOM 1909 C C . LYS A 1 244 ? 3.126 0.166 -9.991 1.00 90.88 244 LYS A C 1
ATOM 1911 O O . LYS A 1 244 ? 3.098 0.932 -9.028 1.00 90.88 244 LYS A O 1
ATOM 1916 N N . ASN A 1 245 ? 2.104 -0.635 -10.291 1.00 90.56 245 ASN A N 1
ATOM 1917 C CA . ASN A 1 245 ? 0.890 -0.693 -9.474 1.00 90.56 245 ASN A CA 1
ATOM 1918 C C . ASN A 1 245 ? 1.141 -1.348 -8.113 1.00 90.56 245 ASN A C 1
ATOM 1920 O O . ASN A 1 245 ? 0.649 -0.844 -7.105 1.00 90.56 245 ASN A O 1
ATOM 1924 N N . LEU A 1 246 ? 1.923 -2.432 -8.061 1.00 93.69 246 LEU A N 1
ATOM 1925 C CA . LEU A 1 246 ? 2.320 -3.041 -6.791 1.00 93.69 246 LEU A CA 1
ATOM 1926 C C . LEU A 1 246 ? 3.084 -2.047 -5.914 1.00 93.69 246 LEU A C 1
ATOM 1928 O O . LEU A 1 246 ? 2.783 -1.919 -4.726 1.00 93.69 246 LEU A O 1
ATOM 1932 N N . GLN A 1 247 ? 4.023 -1.308 -6.505 1.00 94.19 247 GLN A N 1
ATOM 1933 C CA . GLN A 1 247 ? 4.810 -0.313 -5.788 1.00 94.19 247 GLN A CA 1
ATOM 1934 C C . GLN A 1 247 ? 3.945 0.855 -5.294 1.00 94.19 247 GLN A C 1
ATOM 1936 O O . GLN A 1 247 ? 4.071 1.250 -4.138 1.00 94.19 247 GLN A O 1
ATOM 1941 N N . ASP A 1 248 ? 3.015 1.365 -6.111 1.00 94.31 248 ASP A N 1
ATOM 1942 C CA . ASP A 1 248 ? 2.059 2.404 -5.692 1.00 94.31 248 ASP A CA 1
ATOM 1943 C C . ASP A 1 248 ? 1.191 1.945 -4.508 1.00 94.31 248 ASP A C 1
ATOM 1945 O O . ASP A 1 248 ? 0.993 2.697 -3.549 1.00 94.31 248 ASP A O 1
ATOM 1949 N N . ILE A 1 249 ? 0.703 0.699 -4.535 1.00 95.06 249 ILE A N 1
ATOM 1950 C CA . ILE A 1 249 ? -0.077 0.126 -3.431 1.00 95.06 249 ILE A CA 1
ATOM 1951 C C . ILE A 1 249 ? 0.787 0.007 -2.171 1.00 95.06 249 ILE A C 1
ATOM 1953 O O . ILE A 1 249 ? 0.346 0.428 -1.100 1.00 95.06 249 ILE A O 1
ATOM 1957 N N . ARG A 1 250 ? 2.021 -0.499 -2.292 1.00 96.12 250 ARG A N 1
ATOM 1958 C CA . ARG A 1 250 ? 2.962 -0.627 -1.169 1.00 96.12 250 ARG A CA 1
ATOM 1959 C C . ARG A 1 250 ? 3.267 0.729 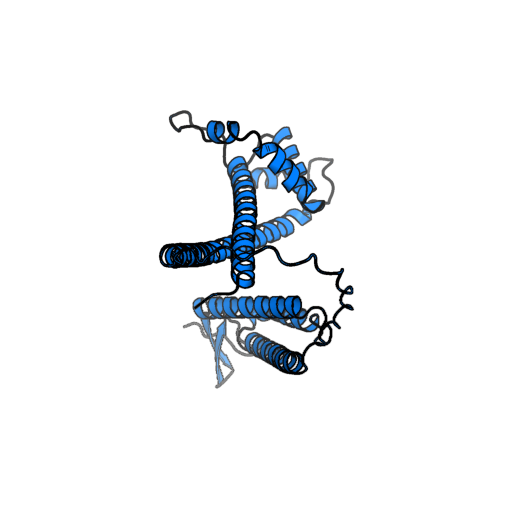-0.529 1.00 96.12 250 ARG A C 1
ATOM 1961 O O . ARG A 1 250 ? 3.096 0.872 0.678 1.00 96.12 250 ARG A O 1
ATOM 1968 N N . SER A 1 251 ? 3.605 1.748 -1.318 1.00 95.12 251 SER A N 1
ATOM 1969 C CA . SER A 1 251 ? 3.865 3.095 -0.792 1.00 95.12 251 SER A CA 1
ATOM 1970 C C . SER A 1 251 ? 2.640 3.695 -0.091 1.00 95.12 251 SER A C 1
ATOM 1972 O O . SER A 1 251 ? 2.764 4.345 0.945 1.00 95.12 251 SER A O 1
ATOM 1974 N N . LYS A 1 252 ? 1.426 3.457 -0.602 1.00 94.75 252 LYS A N 1
ATOM 1975 C CA . LYS A 1 252 ? 0.191 3.926 0.053 1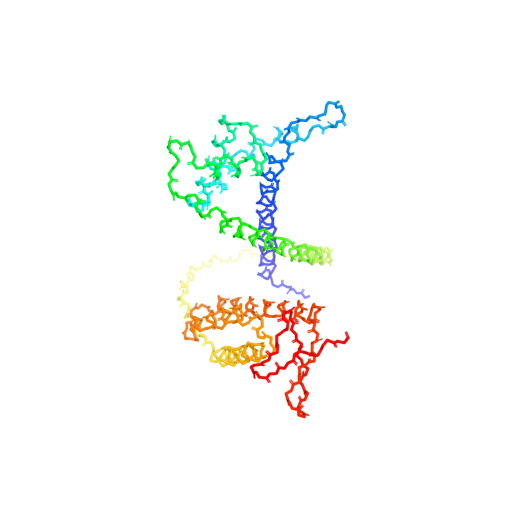.00 94.75 252 LYS A CA 1
ATOM 1976 C C . LYS A 1 252 ? -0.093 3.213 1.371 1.00 94.75 252 LYS A C 1
ATOM 1978 O O . LYS A 1 252 ? -0.616 3.840 2.297 1.00 94.75 252 LYS A O 1
ATOM 1983 N N . ILE A 1 253 ? 0.231 1.926 1.462 1.00 95.69 253 ILE A N 1
ATOM 1984 C CA . ILE A 1 253 ? 0.129 1.148 2.700 1.00 95.69 253 ILE A CA 1
ATOM 1985 C C . ILE A 1 253 ? 1.105 1.689 3.744 1.00 95.69 253 ILE A C 1
ATOM 1987 O O . ILE A 1 253 ? 0.678 1.989 4.856 1.00 95.69 253 ILE A O 1
ATOM 1991 N N . GLU A 1 254 ? 2.361 1.913 3.362 1.00 95.94 254 GLU A N 1
ATOM 1992 C CA . GLU A 1 254 ? 3.404 2.457 4.238 1.00 95.94 254 GLU A CA 1
ATOM 1993 C C . GLU A 1 254 ? 3.027 3.840 4.794 1.00 95.94 254 GLU A C 1
ATOM 1995 O O . GLU A 1 254 ? 3.104 4.088 6.003 1.00 95.94 254 GLU A O 1
ATOM 2000 N N . VAL A 1 255 ? 2.525 4.732 3.933 1.00 94.25 255 VAL A N 1
ATOM 2001 C CA . VAL A 1 255 ? 2.014 6.046 4.353 1.00 94.25 255 VAL A CA 1
ATOM 2002 C C . VAL A 1 255 ? 0.831 5.893 5.313 1.00 94.25 255 VAL A C 1
ATOM 2004 O O . VAL A 1 255 ? 0.772 6.581 6.332 1.00 94.25 255 VAL A O 1
ATOM 2007 N N . THR A 1 256 ? -0.097 4.973 5.031 1.00 91.62 256 THR A N 1
ATOM 2008 C CA . THR A 1 256 ? -1.252 4.713 5.906 1.00 91.62 256 THR A CA 1
ATOM 2009 C C . THR A 1 256 ? -0.796 4.221 7.279 1.00 91.62 256 THR A C 1
ATOM 2011 O O . THR A 1 256 ? -1.255 4.741 8.295 1.00 91.62 256 THR A O 1
ATOM 2014 N N . GLU A 1 257 ? 0.129 3.262 7.337 1.00 94.06 257 GLU A N 1
ATOM 2015 C CA . GLU A 1 257 ? 0.659 2.751 8.601 1.00 94.06 257 GLU A CA 1
ATOM 2016 C C . GLU A 1 257 ? 1.409 3.836 9.381 1.00 94.06 257 GLU A C 1
ATOM 2018 O O . GLU A 1 257 ? 1.220 3.957 10.592 1.00 94.06 257 GLU A O 1
ATOM 2023 N N . THR A 1 258 ? 2.180 4.684 8.701 1.00 94.25 258 THR A N 1
ATOM 2024 C CA . THR A 1 258 ? 2.875 5.818 9.325 1.00 94.25 258 THR A CA 1
ATOM 2025 C C . THR A 1 258 ? 1.890 6.803 9.954 1.00 94.25 258 THR A C 1
ATOM 2027 O O . THR A 1 258 ? 2.011 7.121 11.140 1.00 94.25 258 THR A O 1
ATOM 2030 N N . ILE A 1 259 ? 0.8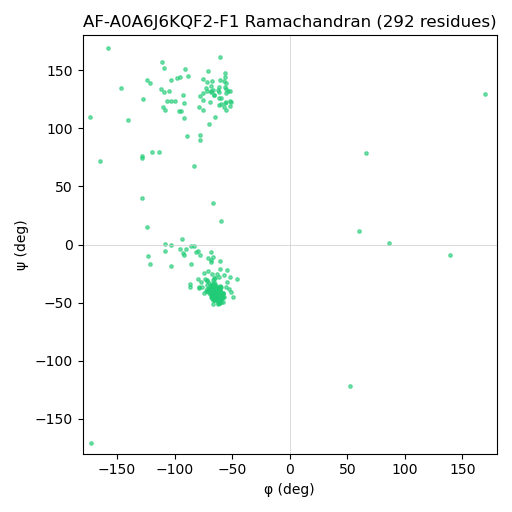66 7.229 9.204 1.00 90.25 259 ILE A N 1
ATOM 2031 C CA . ILE A 1 259 ? -0.178 8.144 9.695 1.00 90.25 259 ILE A CA 1
ATOM 2032 C C . ILE A 1 259 ? -0.893 7.541 10.902 1.00 90.25 259 ILE A C 1
ATOM 2034 O O . ILE A 1 259 ? -1.124 8.233 11.899 1.00 90.25 259 ILE A O 1
ATOM 2038 N N . VAL A 1 260 ? -1.241 6.254 10.829 1.00 92.69 260 VAL A N 1
ATOM 2039 C CA . VAL A 1 260 ? -1.907 5.566 11.931 1.00 92.69 260 VAL A CA 1
ATOM 2040 C C . VAL A 1 260 ? -0.979 5.470 13.137 1.00 92.69 260 VAL A C 1
ATOM 2042 O O . VAL A 1 260 ? -1.396 5.789 14.241 1.00 92.69 260 VAL A O 1
ATOM 2045 N N . ASN A 1 261 ? 0.288 5.102 12.972 1.00 92.12 261 ASN A N 1
ATOM 2046 C CA . ASN A 1 261 ? 1.216 4.979 14.095 1.00 92.12 261 ASN A CA 1
ATOM 2047 C C . ASN A 1 261 ? 1.480 6.318 14.796 1.00 92.12 261 ASN A C 1
ATOM 2049 O O . ASN A 1 261 ? 1.559 6.334 16.028 1.00 92.12 261 ASN A O 1
ATOM 2053 N N . GLN A 1 262 ? 1.555 7.418 14.041 1.00 94.75 262 GLN A N 1
ATOM 2054 C CA . GLN A 1 262 ? 1.762 8.766 14.577 1.00 94.75 262 GLN A CA 1
ATOM 2055 C C . GLN A 1 262 ? 0.530 9.315 15.305 1.00 94.75 262 GLN A C 1
ATOM 2057 O O . GLN A 1 262 ? 0.670 9.959 16.340 1.00 94.75 262 GLN A O 1
ATOM 2062 N N . ASN A 1 263 ? -0.675 9.047 14.796 1.00 94.12 263 ASN A N 1
ATOM 2063 C CA . ASN A 1 263 ? -1.900 9.684 15.293 1.00 94.12 263 ASN A CA 1
ATOM 2064 C C . ASN A 1 263 ? -2.819 8.741 16.089 1.00 94.12 263 ASN A C 1
ATOM 2066 O O . ASN A 1 263 ? -3.843 9.180 16.619 1.00 94.12 263 ASN A O 1
ATOM 2070 N N . ALA A 1 264 ? -2.503 7.444 16.172 1.00 94.44 264 ALA A N 1
ATOM 2071 C CA . ALA A 1 264 ? -3.359 6.481 16.850 1.00 94.44 264 ALA A CA 1
ATOM 2072 C C . ALA A 1 264 ? -3.429 6.748 18.351 1.00 94.44 264 ALA A C 1
ATOM 2074 O O . ALA A 1 264 ? -2.421 6.856 19.053 1.00 94.44 264 ALA A O 1
ATOM 2075 N N . ARG A 1 265 ? -4.656 6.734 18.858 1.00 95.31 265 ARG A N 1
ATOM 2076 C CA . ARG A 1 265 ? -4.959 6.797 20.281 1.00 95.31 265 ARG A CA 1
ATOM 2077 C C . ARG A 1 265 ? -5.150 5.382 20.802 1.00 95.31 265 ARG A C 1
ATOM 2079 O O . ARG A 1 265 ? -5.684 4.516 20.110 1.00 95.31 265 ARG A O 1
ATOM 2086 N N . THR A 1 266 ? -4.719 5.149 22.036 1.00 95.81 266 THR A N 1
ATOM 2087 C CA . THR A 1 266 ? -4.958 3.876 22.721 1.00 95.81 266 THR A CA 1
ATOM 2088 C C . THR A 1 266 ? -6.081 4.057 23.728 1.00 95.81 266 THR A C 1
ATOM 2090 O O . THR A 1 266 ? -5.975 4.906 24.609 1.00 95.81 266 THR A O 1
ATOM 2093 N N . ILE A 1 267 ? -7.136 3.251 23.622 1.00 95.38 267 ILE A N 1
ATOM 2094 C CA . ILE A 1 267 ? -8.175 3.146 24.655 1.00 95.38 267 ILE A CA 1
ATOM 2095 C C . ILE A 1 267 ? -8.073 1.801 25.361 1.00 95.38 267 ILE A C 1
ATOM 2097 O O . ILE A 1 267 ? -7.658 0.798 24.774 1.00 95.38 267 ILE A O 1
ATOM 2101 N N . THR A 1 268 ? -8.498 1.779 26.620 1.00 97.38 268 THR A N 1
ATOM 2102 C CA . THR A 1 268 ? -8.656 0.543 27.382 1.00 97.38 268 THR A CA 1
ATOM 2103 C C . THR A 1 268 ? -10.125 0.147 27.380 1.00 97.38 268 THR A C 1
ATOM 2105 O O . THR A 1 268 ? -10.999 0.914 27.784 1.00 97.38 268 THR A O 1
ATOM 2108 N N . CYS A 1 269 ? -10.385 -1.065 26.917 1.00 96.75 269 CYS A N 1
ATOM 2109 C CA . CYS A 1 269 ? -11.696 -1.678 26.840 1.00 96.75 269 CYS A CA 1
ATOM 2110 C C . CYS A 1 269 ? -11.759 -2.839 27.836 1.00 96.75 269 CYS A C 1
ATOM 2112 O O . CYS A 1 269 ? -10.853 -3.671 27.874 1.00 96.75 269 CYS A O 1
ATOM 2114 N N . VAL A 1 270 ? -12.832 -2.932 28.620 1.00 97.75 270 VAL A N 1
ATOM 2115 C CA . VAL A 1 270 ? -13.012 -3.987 29.631 1.00 97.75 270 VAL A CA 1
ATOM 2116 C C . VAL A 1 270 ? -14.280 -4.796 29.386 1.00 97.75 270 VAL A C 1
ATOM 2118 O O . VAL A 1 270 ? -15.325 -4.249 29.033 1.00 97.75 270 VAL A O 1
ATOM 2121 N N . LYS A 1 271 ? -14.189 -6.116 29.571 1.00 97.88 271 LYS A N 1
ATOM 2122 C CA . LYS A 1 271 ? -15.323 -7.052 29.544 1.00 97.88 271 LYS A CA 1
ATOM 2123 C C . LYS A 1 271 ? -15.126 -8.095 30.638 1.00 97.88 271 LYS A C 1
ATOM 2125 O O . LYS A 1 271 ? -14.272 -8.975 30.510 1.00 97.88 271 LYS A O 1
ATOM 2130 N N . ALA A 1 272 ? -15.914 -8.001 31.708 1.00 96.00 272 ALA A N 1
ATOM 2131 C CA . ALA A 1 272 ? -15.705 -8.780 32.930 1.00 96.00 272 ALA A CA 1
ATOM 2132 C C . ALA A 1 272 ? -14.252 -8.631 33.433 1.00 96.00 272 ALA A C 1
ATOM 2134 O O . ALA A 1 272 ? -13.799 -7.512 33.645 1.00 96.00 272 ALA A O 1
ATOM 2135 N N . LYS A 1 273 ? -13.504 -9.734 33.572 1.00 96.19 273 LYS A N 1
ATOM 2136 C CA . LYS A 1 273 ? -12.091 -9.733 33.998 1.00 96.19 273 LYS A CA 1
ATOM 2137 C C . LYS A 1 273 ? -11.086 -9.529 32.851 1.00 96.19 273 LYS A C 1
ATOM 2139 O O . LYS A 1 273 ? -9.885 -9.521 33.093 1.00 96.19 273 LYS A O 1
ATOM 2144 N N . LYS A 1 274 ? -11.539 -9.404 31.596 1.00 97.88 274 LYS A N 1
ATOM 2145 C CA . LYS A 1 274 ? -10.656 -9.241 30.428 1.00 97.88 274 LYS A CA 1
ATOM 2146 C C . LYS A 1 274 ? -10.433 -7.761 30.127 1.00 97.88 274 LYS A C 1
ATOM 2148 O O . LYS A 1 274 ? -11.396 -7.012 29.958 1.00 97.88 274 LYS A O 1
ATOM 2153 N N . ILE A 1 275 ? -9.166 -7.375 29.989 1.00 96.62 275 ILE A N 1
ATOM 2154 C CA . ILE A 1 275 ? -8.730 -6.034 29.586 1.00 96.62 275 ILE A CA 1
ATOM 2155 C C . ILE A 1 275 ? -8.148 -6.123 28.175 1.00 96.62 275 ILE A C 1
ATOM 2157 O O . ILE A 1 275 ? -7.317 -6.984 27.896 1.00 96.62 275 ILE A O 1
ATOM 2161 N N . LEU A 1 276 ? -8.578 -5.231 27.287 1.00 95.62 276 LEU A N 1
ATOM 2162 C CA . LEU A 1 276 ? -8.097 -5.128 25.915 1.00 95.62 276 LEU A CA 1
ATOM 2163 C C . LEU A 1 276 ? -7.668 -3.686 25.635 1.00 95.62 276 LEU A C 1
ATOM 2165 O O . LEU A 1 276 ? -8.461 -2.761 25.799 1.00 95.62 276 LEU A O 1
ATOM 2169 N N . LYS A 1 277 ? -6.425 -3.490 25.190 1.00 95.00 277 LYS A N 1
ATOM 2170 C CA . LYS A 1 277 ? -5.950 -2.192 24.697 1.00 95.00 277 LYS A CA 1
ATOM 2171 C C . LYS A 1 277 ? -6.170 -2.131 23.191 1.00 95.00 277 LYS A C 1
ATOM 2173 O O . LYS A 1 277 ? -5.656 -2.976 22.465 1.00 95.00 277 LYS A O 1
ATOM 2178 N N . VAL A 1 278 ? -6.927 -1.143 22.733 1.00 93.81 278 VAL A N 1
ATOM 2179 C CA . VAL A 1 278 ? -7.205 -0.928 21.309 1.00 93.81 278 VAL A CA 1
ATOM 2180 C C . VAL A 1 278 ? -6.482 0.337 20.875 1.00 93.81 278 VAL A C 1
ATOM 2182 O O . VAL A 1 278 ? -6.764 1.409 21.409 1.00 93.81 278 VAL A O 1
ATOM 2185 N N . ARG A 1 279 ? -5.550 0.206 19.926 1.00 92.94 279 ARG A N 1
ATOM 2186 C CA . ARG A 1 279 ? -4.809 1.324 19.329 1.00 92.94 279 ARG A CA 1
ATOM 2187 C C . ARG A 1 279 ? -5.295 1.545 17.901 1.00 92.94 279 ARG A C 1
ATOM 2189 O O . ARG A 1 279 ? -5.125 0.666 17.066 1.00 92.94 279 ARG A O 1
ATOM 2196 N N . ASP A 1 280 ? -5.896 2.700 17.636 1.00 93.88 280 ASP A N 1
ATOM 2197 C CA . ASP A 1 280 ? -6.436 3.053 16.316 1.00 93.88 280 ASP A CA 1
ATOM 2198 C C . ASP A 1 280 ? -6.560 4.587 16.175 1.00 93.88 280 ASP A C 1
ATOM 2200 O O . ASP A 1 280 ? -6.431 5.310 17.163 1.00 93.88 280 ASP A O 1
ATOM 2204 N N . LEU A 1 281 ? -6.827 5.103 14.972 1.00 91.50 281 LEU A N 1
ATOM 2205 C CA . LEU A 1 281 ? -7.093 6.534 14.742 1.00 91.50 281 LEU A CA 1
ATOM 2206 C C . LEU A 1 281 ? -8.401 6.989 15.400 1.00 91.50 281 LEU A C 1
ATOM 2208 O O . LEU A 1 281 ? -8.464 8.048 16.019 1.00 91.50 281 LEU A O 1
ATOM 2212 N N . ASN A 1 282 ? -9.438 6.159 15.298 1.00 93.00 282 ASN A N 1
ATOM 2213 C CA . ASN A 1 282 ? -10.713 6.355 15.982 1.00 93.00 282 ASN A CA 1
ATOM 2214 C C . ASN A 1 282 ? -11.081 5.069 16.733 1.00 93.00 282 ASN A C 1
ATOM 2216 O O . ASN A 1 282 ? -11.887 4.272 16.240 1.00 93.00 282 ASN A O 1
ATOM 2220 N N . PRO A 1 283 ? -10.427 4.806 17.874 1.00 93.62 283 PRO A N 1
ATOM 2221 C CA . PRO A 1 283 ? -10.540 3.524 18.539 1.00 93.62 283 PRO A CA 1
ATOM 2222 C C . PRO A 1 283 ? -11.948 3.343 19.113 1.00 93.62 283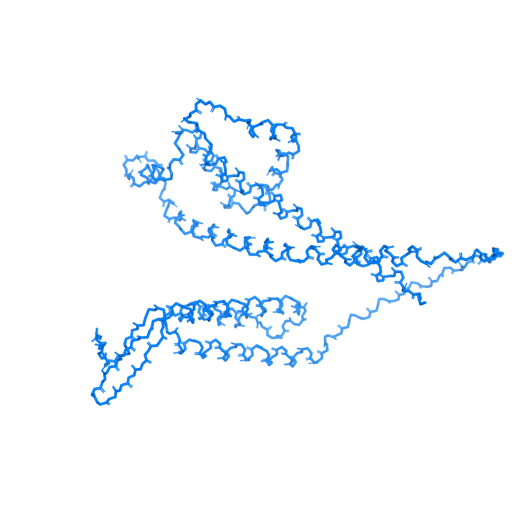 PRO A C 1
ATOM 2224 O O . PRO A 1 283 ? -12.485 4.213 19.799 1.00 93.62 283 PRO A O 1
ATOM 2227 N N . LYS A 1 284 ? -12.545 2.180 18.843 1.00 94.44 284 LYS A N 1
ATOM 2228 C CA . LYS A 1 284 ? -13.842 1.762 19.387 1.00 94.44 284 LYS A CA 1
ATOM 2229 C C . LYS A 1 284 ? -13.683 0.432 20.105 1.00 94.44 284 LYS A C 1
ATOM 2231 O O . LYS A 1 284 ? -12.958 -0.445 19.637 1.00 94.44 284 LYS A O 1
ATOM 2236 N N . CYS A 1 285 ? -14.371 0.273 21.232 1.00 94.81 285 CYS A N 1
ATOM 2237 C CA . CYS A 1 285 ? -14.381 -1.011 21.914 1.00 94.81 285 CYS A CA 1
ATOM 2238 C C . CYS A 1 285 ? -15.147 -2.053 21.083 1.00 94.81 285 CYS A C 1
ATOM 2240 O O . CYS A 1 285 ? -16.215 -1.733 20.555 1.00 94.81 285 CYS A O 1
ATOM 2242 N N . PRO A 1 286 ? -14.631 -3.289 20.959 1.00 93.94 286 PRO A N 1
ATOM 2243 C CA . PRO A 1 286 ? -15.355 -4.375 20.310 1.00 93.94 286 PRO A CA 1
ATOM 2244 C C . PRO A 1 286 ? -16.678 -4.681 21.016 1.00 93.94 286 PRO A C 1
ATOM 2246 O O . PRO A 1 286 ? -16.857 -4.371 22.197 1.00 93.94 286 PRO A O 1
ATOM 2249 N N . THR A 1 287 ? -17.587 -5.360 20.317 1.00 95.75 287 THR A N 1
ATOM 2250 C CA . THR A 1 287 ? -18.906 -5.724 20.847 1.00 95.75 287 THR A CA 1
ATOM 2251 C C . THR A 1 287 ? -18.809 -6.426 22.209 1.00 95.75 287 THR A C 1
ATOM 2253 O O . THR A 1 287 ? -18.155 -7.460 22.377 1.00 95.75 287 THR A O 1
ATOM 2256 N N . GLY A 1 288 ? -19.485 -5.849 23.206 1.00 96.50 288 GLY A N 1
ATOM 2257 C CA . GLY A 1 288 ? -19.528 -6.347 24.581 1.00 96.50 288 GLY A CA 1
ATOM 2258 C C . GLY A 1 288 ? -18.390 -5.877 25.492 1.00 96.50 288 GLY A C 1
ATOM 2259 O O . GLY A 1 288 ? -18.368 -6.289 26.648 1.00 96.50 288 GLY A O 1
ATOM 2260 N N . TYR A 1 289 ? -17.465 -5.043 25.014 1.00 97.44 289 TYR A N 1
ATOM 2261 C CA . TYR A 1 289 ? -16.502 -4.338 25.862 1.00 97.44 289 TYR A CA 1
ATOM 2262 C C . TYR A 1 289 ? -16.979 -2.907 26.153 1.00 97.44 289 TYR A C 1
ATOM 2264 O O . TYR A 1 289 ? -17.533 -2.247 25.276 1.00 97.44 289 TYR A O 1
ATOM 2272 N N . LYS A 1 290 ? -16.723 -2.405 27.366 1.00 97.19 290 LYS A N 1
ATOM 2273 C CA . LYS A 1 290 ? -16.965 -1.006 27.758 1.00 97.19 290 LYS A CA 1
ATOM 2274 C C . LYS A 1 290 ? -15.651 -0.225 27.776 1.00 97.19 290 LYS A C 1
ATOM 2276 O O . LYS A 1 290 ? -14.624 -0.764 28.188 1.00 97.19 290 LYS A O 1
ATOM 2281 N N . LYS A 1 291 ? -15.678 1.032 27.327 1.00 97.00 291 LYS A N 1
ATOM 2282 C CA . LYS A 1 291 ? -14.534 1.953 27.409 1.00 97.00 291 LYS A CA 1
ATOM 2283 C C . LYS A 1 291 ? -14.336 2.362 28.869 1.00 97.00 291 LYS A C 1
ATOM 2285 O O . LYS A 1 291 ? -15.304 2.730 29.525 1.00 97.00 291 LYS A O 1
ATOM 2290 N N . VAL A 1 292 ? -13.101 2.296 29.356 1.00 96.25 292 VAL A N 1
ATOM 2291 C CA . VAL A 1 292 ? -12.720 2.879 30.648 1.00 96.25 292 VAL A CA 1
ATOM 2292 C C . VAL A 1 292 ? -12.135 4.251 30.362 1.00 96.25 292 VAL A C 1
ATOM 2294 O O . VAL A 1 292 ? -11.119 4.354 29.668 1.00 96.25 292 VAL A O 1
ATOM 2297 N N . GLU A 1 293 ? -12.805 5.296 30.830 1.00 87.06 293 GLU A N 1
ATOM 2298 C CA . GLU A 1 293 ? -12.237 6.641 30.824 1.00 87.06 293 GLU A CA 1
ATOM 2299 C C . GLU A 1 293 ? -11.251 6.727 31.986 1.00 87.06 293 GLU A C 1
ATOM 2301 O O . GLU A 1 293 ? -11.547 6.271 33.090 1.00 87.06 293 GLU A O 1
ATOM 2306 N N . LYS A 1 294 ? -10.031 7.159 31.669 1.00 76.75 294 LYS A N 1
ATOM 2307 C CA . LYS A 1 294 ? -9.028 7.481 32.678 1.00 76.75 294 LYS A CA 1
ATOM 2308 C C . LYS A 1 294 ? -9.318 8.856 33.243 1.00 76.75 294 LYS A C 1
ATOM 2310 O O . LYS A 1 294 ? -9.739 9.707 32.429 1.00 76.75 294 LYS A O 1
#